Protein AF-A0A382STZ1-F1 (afdb_monomer)

Nearest PDB structures (foldseek):
  6que-assembly1_B  TM=2.831E-01  e=5.863E+00  Ovis aries
  6que-assembly1_A  TM=2.817E-01  e=6.156E+00  Ovis aries

Secondary structure (DSSP, 8-state):
-HHHHHHSHHHHHHHHHHHHHHHH--S---HHHHHHHHHHHHHHHHHTTT-THHHHHTHHHHHHHHHHS---HHHHHHHHHHHHHHHHHHIIIIIIHHHHHHHT-THHHHHHHHHHTT---SSTT-HHHHHHHHHHHHHHHHHHHHHHHS-HHHHHHHHHHHHHHHHHHHHHSPP-PPP-S--PPPSS---S-------TT--HHHHHHS--HHHHHHHHHS---TT--PPPSS--HHHHHHHHHHSS-HHHH---SS-SS----S--HHHHS---EEE-HHHHHHS-TTS-EEE--GGGG-TT---

InterPro domains:
  IPR002591 Type I phosphodiesterase/nucleotide pyrophosphatase/phosphate transferase [PF01663] (194-260)
  IPR017850 Alkaline-phosphatase-like, core domain superfamily [G3DSA:3.40.720.10] (182-301)
  IPR017850 Alkaline-phosphatase-like, core domain superfamily [SSF53649] (184-260)

Sequence (307 aa):
RLLYFFNTIDSFFIFAGVTATAICVPGEVSLPWLLLFGVIAISSILLSDFHPLFILLSIPHLLLVFFLLSFPSALAFKSLLVCFGIVIAIQFIFMGLPDSIVGRDIKIAFIKILNSLPTIAPTTCSVSISVFFSWVLCLNLLASQNAAMASNSASFFILLSLIMAAGITRYLSPRTMISKFGKFPPQKKYFQKVVLLNIDGCRFDHFTNLDMPTARRLEKEGTSVKDGATTVYRALTNPAFASILTATPPTVHGVKNNNFGQFIRTQGIPDIVQTQLYGSMHVKHFSKEEWNTRIISLPTTSIYGCD

Foldseek 3Di:
DVLVCLWFLLNLLLVLLVVLLVVLAPDDFDPVLLCVLLVLLSVLCVLLLLAPLLLVLCPVLVVLLCPQLVDDPVSLVSSLVSSLVSLLVSCLPSPQVVVCVLVVHSVSSVVQQVVQDPDDASTSSHSVSSSSSSSSSNSSSNSSRSVVVGDPVSVVVSSVSSNVSSVVSNVPDDDDDQDPDDDDDPPDDPDPDDDDDDDPPPDPVVVVVDPDVVVVVCVVVHPDDPVHDDAAPNSADLQRVLCVFQVDGCVQQVRDHQDAPAAGPHDGPVVPDPDAAEEAPSVVRHYDPPGNYDYDDVSCVPPPDDD

Structure (mmCIF, N/CA/C/O backbone):
data_AF-A0A382STZ1-F1
#
_entry.id   AF-A0A382STZ1-F1
#
loop_
_atom_site.group_PDB
_atom_site.id
_atom_site.type_symbol
_atom_site.label_atom_id
_atom_site.label_alt_id
_atom_site.label_comp_id
_atom_site.label_asym_id
_atom_site.label_entity_id
_atom_site.label_seq_id
_atom_site.pdbx_PDB_ins_code
_atom_site.Cartn_x
_atom_site.Cartn_y
_atom_site.Cartn_z
_atom_site.occupancy
_atom_site.B_iso_or_equiv
_atom_site.auth_seq_id
_atom_site.auth_comp_id
_atom_site.auth_asym_id
_atom_site.auth_atom_id
_atom_site.pdbx_PDB_model_num
ATOM 1 N N . ARG A 1 1 ? -5.183 -18.475 0.544 1.00 59.38 1 ARG A N 1
ATOM 2 C CA . ARG A 1 1 ? -3.752 -18.069 0.472 1.00 59.38 1 ARG A CA 1
ATOM 3 C C . ARG A 1 1 ? -3.456 -17.261 -0.790 1.00 59.38 1 ARG A C 1
ATOM 5 O O . ARG A 1 1 ? -2.971 -16.153 -0.646 1.00 59.38 1 ARG A O 1
ATOM 12 N N . LEU A 1 2 ? -3.825 -17.742 -1.983 1.00 66.62 2 LEU A N 1
ATOM 13 C CA . LEU A 1 2 ? -3.617 -17.016 -3.248 1.00 66.62 2 LEU A CA 1
ATOM 14 C C . LEU A 1 2 ? -4.292 -15.628 -3.279 1.00 66.62 2 LEU A C 1
ATOM 16 O O . LEU A 1 2 ? -3.660 -14.643 -3.629 1.00 66.62 2 LEU A O 1
ATOM 20 N N . LEU A 1 3 ? -5.520 -15.521 -2.764 1.00 70.25 3 LEU A N 1
ATOM 21 C CA . LEU A 1 3 ? -6.217 -14.237 -2.602 1.00 70.25 3 LEU A CA 1
ATOM 22 C C . LEU A 1 3 ? -5.467 -13.247 -1.683 1.00 70.25 3 LEU A C 1
ATOM 24 O O . LEU A 1 3 ? -5.445 -12.056 -1.948 1.00 70.25 3 LEU A O 1
ATOM 28 N N . TYR A 1 4 ? -4.770 -13.728 -0.647 1.00 69.88 4 TYR A N 1
ATOM 29 C CA . TYR A 1 4 ? -3.985 -12.866 0.252 1.00 69.88 4 TYR A CA 1
ATOM 30 C C . TYR A 1 4 ? -2.702 -12.351 -0.402 1.00 69.88 4 TYR A C 1
ATOM 32 O O . TYR A 1 4 ? -2.302 -11.220 -0.147 1.00 69.88 4 TYR A O 1
ATOM 40 N N . PHE A 1 5 ? -2.093 -13.151 -1.282 1.00 76.75 5 PHE A N 1
ATOM 41 C CA . PHE A 1 5 ? -0.938 -12.726 -2.072 1.00 76.75 5 PHE A CA 1
ATOM 42 C C . PHE A 1 5 ? -1.280 -11.528 -2.973 1.00 76.75 5 PHE A C 1
ATOM 44 O O . PHE A 1 5 ? -0.478 -10.607 -3.105 1.00 76.75 5 PHE A O 1
ATOM 51 N N . PHE A 1 6 ? -2.489 -11.502 -3.537 1.00 81.31 6 PHE A N 1
ATOM 52 C CA . PHE A 1 6 ? -2.957 -10.405 -4.390 1.00 81.31 6 PHE A CA 1
ATOM 53 C C . PHE A 1 6 ? -3.654 -9.262 -3.635 1.00 81.31 6 PHE A C 1
ATOM 55 O O . PHE A 1 6 ? -3.889 -8.208 -4.219 1.00 81.31 6 PHE A O 1
ATOM 62 N N . ASN A 1 7 ? -3.921 -9.427 -2.335 1.00 77.81 7 ASN A N 1
ATOM 63 C CA . ASN A 1 7 ? -4.541 -8.401 -1.486 1.00 77.81 7 ASN A CA 1
ATOM 64 C C . ASN A 1 7 ? -3.539 -7.580 -0.666 1.00 77.81 7 ASN A C 1
ATOM 66 O O . ASN A 1 7 ? -3.931 -6.652 0.044 1.00 77.81 7 ASN A O 1
ATOM 70 N N . THR A 1 8 ? -2.251 -7.910 -0.750 1.00 83.75 8 THR A N 1
ATOM 71 C CA . THR A 1 8 ? -1.184 -7.174 -0.075 1.00 83.75 8 THR A CA 1
ATOM 72 C C . THR A 1 8 ? -0.292 -6.529 -1.120 1.00 83.75 8 THR A C 1
ATOM 74 O O . THR A 1 8 ? 0.261 -7.210 -1.985 1.00 83.75 8 THR A O 1
ATOM 77 N N . ILE A 1 9 ? -0.136 -5.204 -1.033 1.00 88.94 9 ILE A N 1
ATOM 78 C CA . ILE A 1 9 ? 0.615 -4.448 -2.041 1.00 88.94 9 ILE A CA 1
ATOM 79 C C . ILE A 1 9 ? 2.068 -4.919 -2.116 1.00 88.94 9 ILE A C 1
ATOM 81 O O . ILE A 1 9 ? 2.592 -5.002 -3.215 1.00 88.94 9 ILE A O 1
ATOM 85 N N . ASP A 1 10 ? 2.652 -5.334 -0.986 1.00 88.75 10 ASP A N 1
ATOM 86 C CA . ASP A 1 10 ? 4.026 -5.823 -0.824 1.00 88.75 10 ASP A CA 1
ATOM 87 C C . ASP A 1 10 ? 4.394 -6.978 -1.770 1.00 88.75 10 ASP A C 1
ATOM 89 O O . ASP A 1 10 ? 5.502 -7.014 -2.293 1.00 88.75 10 ASP A O 1
ATOM 93 N N . SER A 1 11 ? 3.479 -7.917 -2.007 1.00 89.31 11 SER A N 1
ATOM 94 C CA . SER A 1 11 ? 3.668 -9.013 -2.969 1.00 89.31 11 SER A CA 1
ATOM 95 C C . SER A 1 11 ? 3.156 -8.647 -4.357 1.00 89.31 11 SER A C 1
ATOM 97 O O . SER A 1 11 ? 3.753 -9.013 -5.371 1.00 89.31 11 SER A O 1
ATOM 99 N N . PHE A 1 12 ? 2.056 -7.899 -4.400 1.00 90.94 12 PHE A N 1
ATOM 100 C CA . PHE A 1 12 ? 1.379 -7.528 -5.629 1.00 90.94 12 PHE A CA 1
ATOM 101 C C . PHE A 1 12 ? 2.265 -6.694 -6.567 1.00 90.94 12 PHE A C 1
ATOM 103 O O . PHE A 1 12 ? 2.353 -7.016 -7.751 1.00 90.94 12 PHE A O 1
ATOM 110 N N . PHE A 1 13 ? 2.941 -5.653 -6.062 1.00 95.06 13 PHE A N 1
ATOM 111 C CA . PHE A 1 13 ? 3.714 -4.742 -6.920 1.00 95.06 13 PHE A CA 1
ATOM 112 C C . PHE A 1 13 ? 4.893 -5.452 -7.595 1.00 95.06 13 PHE A C 1
ATOM 114 O O . PHE A 1 13 ? 5.223 -5.153 -8.742 1.00 95.06 13 PHE A O 1
ATOM 121 N N . ILE A 1 14 ? 5.491 -6.427 -6.898 1.00 95.94 14 ILE A N 1
ATOM 122 C CA . ILE A 1 14 ? 6.562 -7.273 -7.430 1.00 95.94 14 ILE A CA 1
ATOM 123 C C . ILE A 1 14 ? 6.006 -8.129 -8.561 1.00 95.94 14 ILE A C 1
ATOM 125 O O . ILE A 1 14 ? 6.549 -8.113 -9.662 1.00 95.94 14 ILE A O 1
ATOM 129 N N . PHE A 1 15 ? 4.899 -8.835 -8.312 1.00 95.31 15 PHE A N 1
ATOM 130 C CA . PHE A 1 15 ? 4.269 -9.679 -9.323 1.00 95.31 15 PHE A CA 1
ATOM 131 C C . PHE A 1 15 ? 3.897 -8.877 -10.573 1.00 95.31 15 PHE A C 1
ATOM 133 O O . PHE A 1 15 ? 4.285 -9.249 -11.680 1.00 95.31 15 PHE A O 1
ATOM 140 N N . ALA A 1 16 ? 3.182 -7.763 -10.407 1.00 96.25 16 ALA A N 1
ATOM 141 C CA . ALA A 1 16 ? 2.726 -6.945 -11.522 1.00 96.25 16 ALA A CA 1
ATOM 142 C C . ALA A 1 16 ? 3.892 -6.269 -12.260 1.00 96.25 16 ALA A C 1
ATOM 144 O O . ALA A 1 16 ? 3.906 -6.268 -13.489 1.00 96.25 16 ALA A O 1
ATOM 145 N N . GLY A 1 17 ? 4.891 -5.746 -11.540 1.00 97.38 17 GLY A N 1
ATOM 146 C CA . GLY A 1 17 ? 6.062 -5.105 -12.140 1.00 97.38 17 GLY A CA 1
ATOM 147 C C . GLY A 1 17 ? 6.951 -6.077 -12.918 1.00 97.38 17 GLY A C 1
ATOM 148 O O . GLY A 1 17 ? 7.321 -5.796 -14.058 1.00 97.38 17 GLY A O 1
ATOM 149 N N . VAL A 1 18 ? 7.243 -7.254 -12.354 1.00 97.00 18 VAL A N 1
ATOM 150 C CA . VAL A 1 18 ? 8.046 -8.293 -13.026 1.00 97.00 18 VAL A CA 1
ATOM 151 C C . VAL A 1 18 ? 7.294 -8.884 -14.219 1.00 97.00 18 VAL A C 1
ATOM 153 O O . VAL A 1 18 ? 7.871 -9.019 -15.295 1.00 97.00 18 VAL A O 1
ATOM 156 N N . THR A 1 19 ? 5.998 -9.174 -14.072 1.00 97.00 19 THR A N 1
ATOM 157 C CA . THR A 1 19 ? 5.176 -9.700 -15.176 1.00 97.00 19 THR A CA 1
ATOM 158 C C . THR A 1 19 ? 5.077 -8.688 -16.317 1.00 97.00 19 THR A C 1
ATOM 160 O O . THR A 1 19 ? 5.267 -9.050 -17.476 1.00 97.00 19 THR A O 1
ATOM 163 N N . ALA A 1 20 ? 4.852 -7.407 -16.008 1.00 97.69 20 ALA A N 1
ATOM 164 C CA . ALA A 1 20 ? 4.846 -6.353 -17.017 1.00 97.69 20 ALA A CA 1
ATOM 165 C C . ALA A 1 20 ? 6.205 -6.220 -17.716 1.00 97.69 20 ALA A C 1
ATOM 167 O O . ALA A 1 20 ? 6.245 -6.057 -18.933 1.00 97.69 20 ALA A O 1
ATOM 168 N N . THR A 1 21 ? 7.310 -6.361 -16.976 1.00 96.94 21 THR A N 1
ATOM 169 C CA . THR A 1 21 ? 8.661 -6.373 -17.558 1.00 96.94 21 THR A CA 1
ATOM 170 C C . THR A 1 21 ? 8.799 -7.520 -18.550 1.00 96.94 21 THR A C 1
ATOM 172 O O . THR A 1 21 ? 9.178 -7.279 -19.687 1.00 96.94 21 THR A O 1
ATOM 175 N N . ALA A 1 22 ? 8.428 -8.745 -18.167 1.00 95.62 22 ALA A N 1
ATOM 176 C CA . ALA A 1 22 ? 8.521 -9.920 -19.036 1.00 95.62 22 ALA A CA 1
ATOM 177 C C . ALA A 1 22 ? 7.687 -9.786 -20.325 1.00 95.62 22 ALA A C 1
ATOM 179 O O . ALA A 1 22 ? 8.103 -10.256 -21.377 1.00 95.62 22 ALA A O 1
ATOM 180 N N . ILE A 1 23 ? 6.534 -9.112 -20.262 1.00 96.62 23 ILE A N 1
ATOM 181 C CA . ILE A 1 23 ? 5.682 -8.836 -21.433 1.00 96.62 23 ILE A CA 1
ATOM 182 C C . ILE A 1 23 ? 6.280 -7.735 -22.326 1.00 96.62 23 ILE A C 1
ATOM 184 O O . ILE A 1 23 ? 6.102 -7.741 -23.547 1.00 96.62 23 ILE A O 1
ATOM 188 N N . CYS A 1 24 ? 6.938 -6.745 -21.726 1.00 95.88 24 CYS A N 1
ATOM 189 C CA . CYS A 1 24 ? 7.423 -5.558 -22.424 1.00 95.88 24 CYS A CA 1
ATOM 190 C C . CYS A 1 24 ? 8.880 -5.647 -22.875 1.00 95.88 24 CYS A C 1
ATOM 192 O O . CYS A 1 24 ? 9.276 -4.816 -23.692 1.00 95.88 24 CYS A O 1
ATOM 194 N N . VAL A 1 25 ? 9.658 -6.597 -22.351 1.00 91.44 25 VAL A N 1
ATOM 195 C CA . VAL A 1 25 ? 11.101 -6.673 -22.573 1.00 91.44 25 VAL A CA 1
ATOM 196 C C . VAL A 1 25 ? 11.405 -6.801 -24.076 1.00 91.44 25 VAL A C 1
ATOM 198 O O . VAL A 1 25 ? 10.914 -7.721 -24.729 1.00 91.44 25 VAL A O 1
ATOM 201 N N . PRO A 1 26 ? 12.173 -5.869 -24.665 1.00 80.50 26 PRO A N 1
ATOM 202 C CA . PRO A 1 26 ? 12.418 -5.852 -26.107 1.00 80.50 26 PRO A CA 1
ATOM 203 C C . PRO A 1 26 ? 13.531 -6.812 -26.559 1.00 80.50 26 PRO A C 1
ATOM 205 O O . PRO A 1 26 ? 13.732 -6.972 -27.758 1.00 80.50 26 PRO A O 1
ATOM 208 N N . GLY A 1 27 ? 14.269 -7.433 -25.634 1.00 83.81 27 GLY A N 1
ATOM 209 C CA . GLY A 1 27 ? 15.443 -8.250 -25.952 1.00 83.81 27 GLY A CA 1
ATOM 210 C C . GLY A 1 27 ? 16.105 -8.854 -24.716 1.00 83.81 27 GLY A C 1
ATOM 211 O O . GLY A 1 27 ? 15.512 -8.891 -23.640 1.00 83.81 27 GLY A O 1
ATOM 212 N N . GLU A 1 28 ? 17.345 -9.318 -24.855 1.00 86.31 28 GLU A N 1
ATOM 213 C CA . GLU A 1 28 ? 18.098 -9.882 -23.732 1.00 86.31 28 GLU A CA 1
ATOM 214 C C . GLU A 1 28 ? 18.402 -8.823 -22.665 1.00 86.31 28 GLU A C 1
ATOM 216 O O . GLU A 1 28 ? 18.604 -7.643 -22.959 1.00 86.31 28 GLU A O 1
ATOM 221 N N . VAL A 1 29 ? 18.416 -9.237 -21.397 1.00 87.50 29 VAL A N 1
ATOM 222 C CA . VAL A 1 29 ? 18.779 -8.364 -20.276 1.00 87.50 29 VAL A CA 1
ATOM 223 C C . VAL A 1 29 ? 20.011 -8.926 -19.592 1.00 87.50 29 VAL A C 1
ATOM 225 O O . VAL A 1 29 ? 20.044 -10.094 -19.208 1.00 87.50 29 VAL A O 1
ATOM 228 N N . SER A 1 30 ? 21.011 -8.073 -19.382 1.00 92.69 30 SER A N 1
ATOM 229 C CA . SER A 1 30 ? 22.168 -8.422 -18.566 1.00 92.69 30 SER A CA 1
ATOM 230 C C . SER A 1 30 ? 21.729 -8.723 -17.129 1.00 92.69 30 SER A C 1
ATOM 232 O O . SER A 1 30 ? 21.218 -7.845 -16.429 1.00 92.69 30 SER A O 1
ATOM 234 N N . LEU A 1 31 ? 21.941 -9.965 -16.684 1.00 93.75 31 LEU A N 1
ATOM 235 C CA . LEU A 1 31 ? 21.511 -10.429 -15.364 1.00 93.75 31 LEU A CA 1
ATOM 236 C C . LEU A 1 31 ? 22.069 -9.571 -14.207 1.00 93.75 31 LEU A C 1
ATOM 238 O O . LEU A 1 31 ? 21.279 -9.202 -13.338 1.00 93.75 31 LEU A O 1
ATOM 242 N N . PRO A 1 32 ? 23.362 -9.177 -14.177 1.00 95.88 32 PRO A N 1
ATOM 243 C CA . PRO A 1 32 ? 23.878 -8.294 -13.128 1.00 95.88 32 PRO A CA 1
ATOM 244 C C . PRO A 1 32 ? 23.142 -6.951 -13.036 1.00 95.88 32 PRO A C 1
ATOM 246 O O . PRO A 1 32 ? 22.805 -6.505 -11.940 1.00 95.88 32 PRO A O 1
ATOM 249 N N . TRP A 1 33 ? 22.846 -6.324 -14.178 1.00 95.44 33 TRP A N 1
ATOM 250 C CA . TRP A 1 33 ? 22.140 -5.041 -14.222 1.00 95.44 33 TRP A CA 1
ATOM 251 C C . TRP A 1 33 ? 20.672 -5.177 -13.827 1.00 95.44 33 TRP A C 1
ATOM 253 O O . TRP A 1 33 ? 20.173 -4.350 -13.063 1.00 95.44 33 TRP A O 1
ATOM 263 N N . LEU A 1 34 ? 20.007 -6.243 -14.286 1.00 95.94 34 LEU A N 1
ATOM 264 C CA . LEU A 1 34 ? 18.635 -6.567 -13.897 1.00 95.94 34 LEU A CA 1
ATOM 265 C C . LEU A 1 34 ? 18.522 -6.739 -12.377 1.00 95.94 34 LEU A C 1
ATOM 267 O O . LEU A 1 34 ? 17.624 -6.174 -11.754 1.00 95.94 34 LEU A O 1
ATOM 271 N N . LEU A 1 35 ? 19.454 -7.483 -11.771 1.00 97.00 35 LEU A N 1
ATOM 272 C CA . LEU A 1 35 ? 19.492 -7.690 -10.324 1.00 97.00 35 LEU A CA 1
ATOM 273 C C . LEU A 1 35 ? 19.773 -6.387 -9.573 1.00 97.00 35 LEU A C 1
ATOM 275 O O . LEU A 1 35 ? 19.080 -6.097 -8.602 1.00 97.00 35 LEU A O 1
ATOM 279 N N . LEU A 1 36 ? 20.738 -5.580 -10.022 1.00 97.56 36 LEU A N 1
ATOM 280 C CA . LEU A 1 36 ? 21.077 -4.313 -9.371 1.00 97.56 36 LEU A CA 1
ATOM 281 C C . LEU A 1 36 ? 19.890 -3.338 -9.364 1.00 97.56 36 LEU A C 1
ATOM 283 O O . LEU A 1 36 ? 19.493 -2.853 -8.303 1.00 97.56 36 LEU A O 1
ATOM 287 N N . PHE A 1 37 ? 19.301 -3.079 -10.535 1.00 97.75 37 PHE A N 1
ATOM 288 C CA . PHE A 1 37 ? 18.149 -2.183 -10.664 1.00 97.75 37 PHE A CA 1
ATOM 289 C C . PHE A 1 37 ? 16.925 -2.743 -9.940 1.00 97.75 37 PHE A C 1
ATOM 291 O O . PHE A 1 37 ? 16.239 -2.002 -9.238 1.00 97.75 37 PHE A O 1
ATOM 298 N N . GLY A 1 38 ? 16.679 -4.051 -10.046 1.00 97.81 38 GLY A N 1
ATOM 299 C CA . GLY A 1 38 ? 15.574 -4.716 -9.365 1.00 97.81 38 GLY A CA 1
ATOM 300 C C . GLY A 1 38 ? 15.677 -4.628 -7.844 1.00 97.81 38 GLY A C 1
ATOM 301 O O . GLY A 1 38 ? 14.726 -4.202 -7.191 1.00 97.81 38 GLY A O 1
ATOM 302 N N . VAL A 1 39 ? 16.833 -4.967 -7.267 1.00 98.19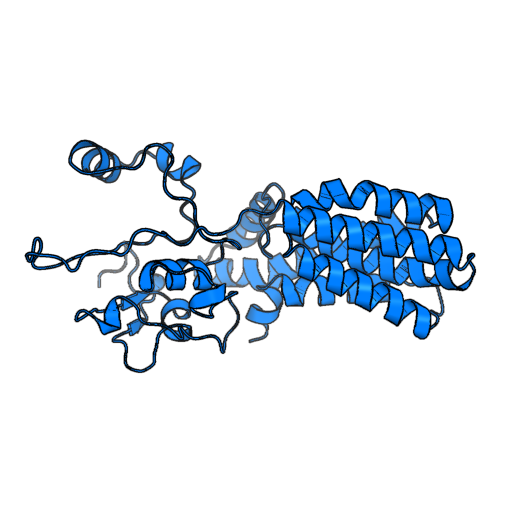 39 VAL A N 1
ATOM 303 C CA . VAL A 1 39 ? 17.054 -4.919 -5.813 1.00 98.19 39 VAL A CA 1
ATOM 304 C C . VAL A 1 39 ? 16.928 -3.493 -5.291 1.00 98.19 39 VAL A C 1
ATOM 306 O O . VAL A 1 39 ? 16.262 -3.285 -4.275 1.00 98.19 39 VAL A O 1
ATOM 309 N N . ILE A 1 40 ? 17.511 -2.504 -5.974 1.00 98.38 40 ILE A N 1
ATOM 310 C CA . ILE A 1 40 ? 17.423 -1.102 -5.546 1.00 98.38 40 ILE A CA 1
ATOM 311 C C . ILE A 1 40 ? 15.992 -0.581 -5.675 1.00 98.38 40 ILE A C 1
ATOM 313 O O . ILE A 1 40 ? 15.503 0.051 -4.741 1.00 98.38 40 ILE A O 1
ATOM 317 N N . ALA A 1 41 ? 15.286 -0.880 -6.768 1.00 98.31 41 ALA A N 1
ATOM 318 C CA . ALA A 1 41 ? 13.898 -0.463 -6.938 1.00 98.31 41 ALA A CA 1
ATOM 319 C C . ALA A 1 41 ? 12.983 -1.079 -5.872 1.00 98.31 41 ALA A C 1
ATOM 321 O O . ALA A 1 41 ? 12.250 -0.352 -5.202 1.00 98.31 41 ALA A O 1
ATOM 322 N N . ILE A 1 42 ? 13.075 -2.394 -5.650 1.00 98.44 42 ILE A N 1
ATOM 323 C CA . ILE A 1 42 ? 12.304 -3.091 -4.612 1.00 98.44 42 ILE A CA 1
ATOM 324 C C . ILE A 1 42 ? 12.631 -2.513 -3.232 1.00 98.44 42 ILE A C 1
ATOM 326 O O . ILE A 1 42 ? 11.719 -2.170 -2.484 1.00 98.44 42 ILE A O 1
ATOM 330 N N . SER A 1 43 ? 13.913 -2.348 -2.902 1.00 98.06 43 SER A N 1
ATOM 331 C CA . SER A 1 43 ? 14.338 -1.842 -1.591 1.00 98.06 43 SER A CA 1
ATOM 332 C C . SER A 1 43 ? 13.875 -0.407 -1.351 1.00 98.06 43 SER A C 1
ATOM 334 O O . SER A 1 43 ? 13.385 -0.104 -0.268 1.00 98.06 43 SER A O 1
ATOM 336 N N . SER A 1 44 ? 13.968 0.464 -2.357 1.00 98.38 44 SER A N 1
ATOM 337 C CA . SER A 1 44 ? 13.503 1.853 -2.285 1.00 98.38 44 SER A CA 1
ATOM 338 C C . SER A 1 44 ? 11.987 1.941 -2.112 1.00 98.38 44 SER A C 1
ATOM 340 O O . SER A 1 44 ? 11.504 2.688 -1.259 1.00 98.38 44 SER A O 1
ATOM 342 N N . ILE A 1 45 ? 11.225 1.130 -2.851 1.00 97.69 45 ILE A N 1
ATOM 343 C CA . ILE A 1 45 ? 9.766 1.056 -2.708 1.00 97.69 45 ILE A CA 1
ATOM 344 C C . ILE A 1 45 ? 9.389 0.572 -1.301 1.00 97.69 45 ILE A C 1
ATOM 346 O O . ILE A 1 45 ? 8.587 1.222 -0.627 1.00 97.69 45 ILE A O 1
ATOM 350 N N . LEU A 1 46 ? 10.009 -0.507 -0.815 1.00 95.38 46 LEU A N 1
ATOM 351 C CA . LEU A 1 46 ? 9.754 -1.038 0.527 1.00 95.38 46 LEU A CA 1
ATOM 352 C C . LEU A 1 46 ? 10.181 -0.062 1.634 1.00 95.38 46 LEU A C 1
ATOM 354 O O . LEU A 1 46 ? 9.469 0.087 2.625 1.00 95.38 46 LEU A O 1
ATOM 358 N N . LEU A 1 47 ? 11.300 0.649 1.462 1.00 95.44 47 LEU A N 1
ATOM 359 C CA . LEU A 1 47 ? 11.761 1.683 2.394 1.00 95.44 47 LEU A CA 1
ATOM 360 C C . LEU A 1 47 ? 10.777 2.857 2.472 1.00 95.44 47 LEU A C 1
ATOM 362 O O . LEU A 1 47 ? 10.547 3.396 3.557 1.00 95.44 47 LEU A O 1
ATOM 366 N N . SER A 1 48 ? 10.176 3.228 1.340 1.00 95.19 48 SER A N 1
ATOM 367 C CA . SER A 1 48 ? 9.129 4.252 1.275 1.00 95.19 48 SER A CA 1
ATOM 368 C C . SER A 1 48 ? 7.791 3.801 1.881 1.00 95.19 48 SER A C 1
ATOM 370 O O . SER A 1 48 ? 6.899 4.629 2.049 1.00 95.19 48 SER A O 1
ATOM 372 N N . ASP A 1 49 ? 7.644 2.507 2.202 1.00 92.62 49 ASP A N 1
ATOM 373 C CA . ASP A 1 49 ? 6.427 1.870 2.734 1.00 92.62 49 ASP A CA 1
ATOM 374 C C . ASP A 1 49 ? 5.168 2.254 1.934 1.00 92.62 49 ASP A C 1
ATOM 376 O O . ASP A 1 49 ? 4.102 2.522 2.490 1.00 92.62 49 ASP A O 1
ATOM 380 N N . PHE A 1 50 ? 5.318 2.325 0.605 1.00 94.75 50 PHE A N 1
ATOM 381 C CA . PHE A 1 50 ? 4.275 2.684 -0.364 1.00 94.75 50 PHE A CA 1
ATOM 382 C C . PHE A 1 50 ? 3.635 4.066 -0.146 1.00 94.75 50 PHE A C 1
ATOM 384 O O . PHE A 1 50 ? 2.501 4.307 -0.565 1.00 94.75 50 PHE A O 1
ATOM 391 N N . HIS A 1 51 ? 4.335 4.984 0.525 1.00 94.69 51 HIS A N 1
ATOM 392 C CA . HIS A 1 51 ? 3.780 6.285 0.878 1.00 94.69 51 HIS A CA 1
ATOM 393 C C . HIS A 1 51 ? 3.576 7.170 -0.369 1.00 94.69 51 HIS A C 1
ATOM 395 O O . HIS A 1 51 ? 4.505 7.307 -1.168 1.00 94.69 51 HIS A O 1
ATOM 401 N N . PRO A 1 52 ? 2.416 7.844 -0.534 1.00 94.56 52 PRO A N 1
ATOM 402 C CA . PRO A 1 52 ? 2.114 8.642 -1.731 1.00 94.56 52 PRO A CA 1
ATOM 403 C C . PRO A 1 52 ? 3.137 9.739 -2.054 1.00 94.56 52 PRO A C 1
ATOM 405 O O . PRO A 1 52 ? 3.348 10.069 -3.216 1.00 94.56 52 PRO A O 1
ATOM 408 N N . LEU A 1 53 ? 3.820 10.275 -1.037 1.00 95.31 53 LEU A N 1
ATOM 409 C CA . LEU A 1 53 ? 4.897 11.258 -1.218 1.00 95.31 53 LEU A CA 1
ATOM 410 C C . LEU A 1 53 ? 6.036 10.745 -2.122 1.00 95.31 53 LEU A C 1
ATOM 412 O O . LEU A 1 53 ? 6.654 11.541 -2.829 1.00 95.31 53 LEU A O 1
ATOM 416 N N . PHE A 1 54 ? 6.276 9.430 -2.150 1.00 97.44 54 PHE A N 1
ATOM 417 C CA . PHE A 1 54 ? 7.279 8.820 -3.022 1.00 97.44 54 PHE A CA 1
ATOM 418 C C . PHE A 1 54 ? 7.003 9.094 -4.502 1.00 97.44 54 PHE A C 1
ATOM 420 O O . PHE A 1 54 ? 7.948 9.257 -5.266 1.00 97.44 54 PHE A O 1
ATOM 427 N N . ILE A 1 55 ? 5.732 9.228 -4.903 1.00 96.38 55 ILE A N 1
ATOM 428 C CA . ILE A 1 55 ? 5.352 9.555 -6.285 1.00 96.38 55 ILE A CA 1
ATOM 429 C C . ILE A 1 55 ? 6.021 10.859 -6.711 1.00 96.38 55 ILE A C 1
ATOM 431 O O . ILE A 1 55 ? 6.756 10.886 -7.694 1.00 96.38 55 ILE A O 1
ATOM 435 N N . LEU A 1 56 ? 5.831 11.919 -5.923 1.00 96.38 56 LEU A N 1
ATOM 436 C CA . LEU A 1 56 ? 6.386 13.240 -6.212 1.00 96.38 56 LEU A CA 1
ATOM 437 C C . LEU A 1 56 ? 7.915 13.238 -6.121 1.00 96.38 56 LEU A C 1
ATOM 439 O O . LEU A 1 56 ? 8.593 13.766 -6.999 1.00 96.38 56 LEU A O 1
ATOM 443 N N . LEU A 1 57 ? 8.465 12.599 -5.087 1.00 97.81 57 LEU A N 1
ATOM 444 C CA . LEU A 1 57 ? 9.911 12.560 -4.864 1.00 97.81 57 LEU A CA 1
ATOM 445 C C . LEU A 1 57 ? 10.660 11.686 -5.877 1.00 97.81 57 LEU A C 1
ATOM 447 O O . LEU A 1 57 ? 11.864 11.858 -6.044 1.00 97.81 57 LEU A O 1
ATOM 451 N N . SER A 1 58 ? 9.971 10.782 -6.574 1.00 97.56 58 SER A N 1
ATOM 452 C CA . SER A 1 58 ? 10.550 9.948 -7.632 1.00 97.56 58 SER A CA 1
ATOM 453 C C . SER A 1 58 ? 10.600 10.625 -9.008 1.00 97.56 58 SER A C 1
ATOM 455 O O . SER A 1 58 ? 11.255 10.105 -9.907 1.00 97.56 58 SER A O 1
ATOM 457 N N . ILE A 1 59 ? 9.958 11.786 -9.198 1.00 97.62 59 ILE A N 1
ATOM 458 C CA . ILE A 1 59 ? 9.955 12.494 -10.491 1.00 97.62 59 ILE A CA 1
ATOM 459 C C . ILE A 1 59 ? 11.383 12.753 -11.009 1.00 97.62 59 ILE A C 1
ATOM 461 O O . ILE A 1 59 ? 11.640 12.425 -12.168 1.00 97.62 59 ILE A O 1
ATOM 465 N N . PRO A 1 60 ? 12.344 13.250 -10.198 1.00 97.81 60 PRO A N 1
ATOM 466 C CA . PRO A 1 60 ? 13.727 13.406 -10.645 1.00 97.81 60 PRO A CA 1
ATOM 467 C C . PRO A 1 60 ? 14.348 12.095 -11.138 1.00 97.81 60 PRO A C 1
ATOM 469 O O . PRO A 1 60 ? 15.012 12.088 -12.168 1.00 97.81 60 PRO A O 1
ATOM 472 N N . HIS A 1 61 ? 14.087 10.978 -10.451 1.00 97.94 61 HIS A N 1
ATOM 473 C CA . HIS A 1 61 ? 14.553 9.660 -10.882 1.00 97.94 61 HIS A CA 1
ATOM 474 C C . HIS A 1 61 ? 13.986 9.281 -12.256 1.00 97.94 61 HIS A C 1
ATOM 476 O O . HIS A 1 61 ? 14.744 8.883 -13.139 1.00 97.94 61 HIS A O 1
ATOM 482 N N . LEU A 1 62 ? 12.676 9.459 -12.468 1.00 97.12 62 LEU A N 1
ATOM 483 C CA . LEU A 1 62 ? 12.040 9.171 -13.757 1.00 97.12 62 LEU A CA 1
ATOM 484 C C . LEU A 1 62 ? 12.652 10.012 -14.884 1.00 97.12 62 LEU A C 1
ATOM 486 O O . LEU A 1 62 ? 12.974 9.472 -15.939 1.00 97.12 62 LEU A O 1
ATOM 490 N N . LEU A 1 63 ? 12.881 11.309 -14.652 1.00 97.25 63 LEU A N 1
ATOM 491 C CA . LEU A 1 63 ? 13.538 12.183 -15.627 1.00 97.25 63 LEU A CA 1
ATOM 492 C C . LEU A 1 63 ? 14.953 11.693 -15.961 1.00 97.25 63 LEU A C 1
ATOM 494 O O . LEU A 1 63 ? 15.307 11.618 -17.135 1.00 97.25 63 LEU A O 1
ATOM 498 N N . LEU A 1 64 ? 15.746 11.304 -14.958 1.00 97.06 64 LEU A N 1
ATOM 499 C CA . LEU A 1 64 ? 17.091 10.770 -15.189 1.00 97.06 64 LEU A CA 1
ATOM 500 C C . LEU A 1 64 ? 17.068 9.475 -16.008 1.00 97.06 64 LEU A C 1
ATOM 502 O O . LEU A 1 64 ? 17.930 9.309 -16.867 1.00 97.06 64 LEU A O 1
ATOM 506 N N . VAL A 1 65 ? 16.082 8.594 -15.808 1.00 97.00 65 VAL A N 1
ATOM 507 C CA . VAL A 1 65 ? 15.915 7.401 -16.656 1.00 97.00 65 VAL A CA 1
ATOM 508 C C . VAL A 1 65 ? 15.674 7.799 -18.115 1.00 97.00 65 VAL A C 1
ATOM 510 O O . VAL A 1 65 ? 16.346 7.281 -19.005 1.00 97.00 65 VAL A O 1
ATOM 513 N N . PHE A 1 66 ? 14.773 8.747 -18.383 1.00 96.62 66 PHE A N 1
ATOM 514 C CA . PHE A 1 66 ? 14.503 9.186 -19.756 1.00 96.62 66 PHE A CA 1
ATOM 515 C C . PHE A 1 66 ? 15.706 9.875 -20.406 1.00 96.62 66 PHE A C 1
ATOM 517 O O . PHE A 1 66 ? 16.027 9.572 -21.552 1.00 96.62 66 PHE A O 1
ATOM 524 N N . PHE A 1 67 ? 16.396 10.763 -19.688 1.00 95.25 67 PHE A N 1
ATOM 525 C CA . PHE A 1 67 ? 17.482 11.556 -20.264 1.00 95.25 67 PHE A CA 1
ATOM 526 C C . PHE A 1 67 ? 18.814 10.809 -20.323 1.00 95.25 67 PHE A C 1
ATOM 528 O O . PHE A 1 67 ? 19.436 10.759 -21.380 1.00 95.25 67 PHE A O 1
ATOM 535 N N . LEU A 1 68 ? 19.259 10.212 -19.215 1.00 95.50 68 LEU A N 1
ATOM 536 C CA . LEU A 1 68 ? 20.596 9.618 -19.140 1.00 95.50 68 LEU A CA 1
ATOM 537 C C . LEU A 1 68 ? 20.677 8.232 -19.785 1.00 95.50 68 LEU A C 1
ATOM 539 O O . LEU A 1 68 ? 21.755 7.843 -20.225 1.00 95.50 68 LEU A O 1
ATOM 543 N N . LEU A 1 69 ? 19.563 7.495 -19.860 1.00 94.12 69 LEU A N 1
ATOM 544 C CA . LEU A 1 69 ? 19.511 6.192 -20.538 1.00 94.12 69 LEU A CA 1
ATOM 545 C C . LEU A 1 69 ? 18.851 6.259 -21.916 1.00 94.12 69 LEU A C 1
ATOM 547 O O . LEU A 1 69 ? 18.722 5.223 -22.570 1.00 94.12 69 LEU A O 1
ATOM 551 N N . SER A 1 70 ? 18.407 7.449 -22.345 1.00 92.62 70 SER A N 1
ATOM 552 C CA . SER A 1 70 ? 17.614 7.626 -23.571 1.00 92.62 70 SER A CA 1
ATOM 553 C C . SER A 1 70 ? 16.454 6.623 -23.643 1.00 92.62 70 SER A C 1
ATOM 555 O O . SER A 1 70 ? 16.213 5.990 -24.673 1.00 92.62 70 SER A O 1
ATOM 557 N N . PHE A 1 71 ? 15.779 6.407 -22.507 1.00 94.75 71 PHE A N 1
ATOM 558 C CA . PHE A 1 71 ? 14.767 5.362 -22.391 1.00 94.75 71 PHE A CA 1
ATOM 559 C C . PHE A 1 71 ? 13.565 5.671 -23.305 1.00 94.75 71 PHE A C 1
ATOM 561 O O . PHE A 1 71 ? 13.025 6.778 -23.233 1.00 94.75 71 PHE A O 1
ATOM 568 N N . PRO A 1 72 ? 13.098 4.734 -24.155 1.00 95.19 72 PRO A N 1
ATOM 569 C CA . PRO A 1 72 ? 12.050 5.040 -25.125 1.00 95.19 72 PRO A CA 1
ATOM 570 C C . PRO A 1 72 ? 10.701 5.363 -24.464 1.00 95.19 72 PRO A C 1
ATOM 572 O O . PRO A 1 72 ? 10.097 4.510 -23.809 1.00 95.19 72 PRO A O 1
ATOM 575 N N . SER A 1 73 ? 10.155 6.557 -24.717 1.00 95.25 73 SER A N 1
ATOM 576 C CA . SER A 1 73 ? 8.845 6.978 -24.186 1.00 95.25 73 SER A CA 1
ATOM 577 C C . SER A 1 73 ? 7.704 6.041 -24.592 1.00 95.25 73 SER A C 1
ATOM 579 O O . SER A 1 73 ? 6.803 5.778 -23.798 1.00 95.25 73 SER A O 1
ATOM 581 N N . ALA A 1 74 ? 7.766 5.473 -25.802 1.00 96.31 74 ALA A N 1
ATOM 582 C CA . ALA A 1 74 ? 6.794 4.484 -26.268 1.00 96.31 74 ALA A CA 1
ATOM 583 C C . ALA A 1 74 ? 6.823 3.197 -25.424 1.00 96.31 74 ALA A C 1
ATOM 585 O O . ALA A 1 74 ? 5.770 2.638 -25.114 1.00 96.31 74 ALA A O 1
ATOM 586 N N . LEU A 1 75 ? 8.014 2.751 -25.004 1.00 96.12 75 LEU A N 1
ATOM 587 C CA . LEU A 1 75 ? 8.164 1.583 -24.139 1.00 96.12 75 LEU A CA 1
ATOM 588 C C . LEU A 1 75 ? 7.668 1.880 -22.720 1.00 96.12 75 LEU A C 1
ATOM 590 O O . LEU A 1 75 ? 6.971 1.050 -22.142 1.00 96.12 75 LEU A O 1
ATOM 594 N N . ALA A 1 76 ? 7.955 3.074 -22.192 1.00 96.69 76 ALA A N 1
ATOM 595 C CA . ALA A 1 76 ? 7.445 3.520 -20.895 1.00 96.69 76 ALA A CA 1
ATOM 596 C C . ALA A 1 76 ? 5.908 3.580 -20.860 1.00 96.69 76 ALA A C 1
ATOM 598 O O . ALA A 1 76 ? 5.288 3.136 -19.894 1.00 96.69 76 ALA A O 1
ATOM 599 N N . PHE A 1 77 ? 5.285 4.090 -21.926 1.00 97.50 77 PHE A N 1
ATOM 600 C CA . PHE A 1 77 ? 3.830 4.136 -22.047 1.00 97.50 77 PHE A CA 1
ATOM 601 C C . PHE A 1 77 ? 3.224 2.735 -22.209 1.00 97.50 77 PHE A C 1
ATOM 603 O O . PHE A 1 77 ? 2.253 2.399 -21.532 1.00 97.50 77 PHE A O 1
ATOM 610 N N . LYS A 1 78 ? 3.830 1.878 -23.044 1.00 97.50 78 LYS A N 1
ATOM 611 C CA . LYS A 1 78 ? 3.414 0.475 -23.192 1.00 97.50 78 LYS A CA 1
ATOM 612 C C . LYS A 1 78 ? 3.463 -0.259 -21.851 1.00 97.50 78 LYS A C 1
ATOM 614 O O . LYS A 1 78 ? 2.495 -0.927 -21.497 1.00 97.50 78 LYS A O 1
ATOM 619 N N . SER A 1 79 ? 4.554 -0.129 -21.095 1.00 97.81 79 SER A N 1
ATOM 620 C CA . SER A 1 79 ? 4.691 -0.796 -19.797 1.00 97.81 79 SER A CA 1
ATOM 621 C C . SER A 1 79 ? 3.700 -0.269 -18.761 1.00 97.81 79 SER A C 1
ATOM 623 O O . SER A 1 79 ? 3.162 -1.062 -17.991 1.00 97.81 79 SER A O 1
ATOM 625 N N . LEU A 1 80 ? 3.376 1.030 -18.787 1.00 98.12 80 LEU A N 1
ATOM 626 C CA . LEU A 1 80 ? 2.327 1.613 -17.948 1.00 98.12 80 LEU A CA 1
ATOM 627 C C . LEU A 1 80 ? 0.958 0.989 -18.243 1.00 98.12 80 LEU A C 1
ATOM 629 O O . LEU A 1 80 ? 0.265 0.577 -17.313 1.00 98.12 80 LEU A O 1
ATOM 633 N N . LEU A 1 81 ? 0.584 0.873 -19.522 1.00 98.31 81 LEU A N 1
ATOM 634 C CA . LEU A 1 81 ? -0.678 0.248 -19.933 1.00 98.31 81 LEU A CA 1
ATOM 635 C C . LEU A 1 81 ? -0.747 -1.232 -19.543 1.00 98.31 81 LEU A C 1
ATOM 637 O O . LEU A 1 81 ? -1.793 -1.700 -19.097 1.00 98.31 81 LEU A O 1
ATOM 641 N N . VAL A 1 82 ? 0.363 -1.966 -19.663 1.00 98.25 82 VAL A N 1
ATOM 642 C CA . VAL A 1 82 ? 0.434 -3.370 -19.232 1.00 98.25 82 VAL A CA 1
ATOM 643 C C . VAL A 1 82 ? 0.284 -3.483 -17.713 1.00 98.25 82 VAL A C 1
ATOM 645 O O . VAL A 1 82 ? -0.528 -4.282 -17.247 1.00 98.25 82 VAL A O 1
ATOM 648 N N . CYS A 1 83 ? 0.987 -2.656 -16.928 1.00 98.00 83 CYS A N 1
ATOM 649 C CA . CYS A 1 83 ? 0.801 -2.602 -15.475 1.00 98.00 83 CYS A CA 1
ATOM 650 C C . CYS A 1 83 ? -0.651 -2.269 -15.105 1.00 98.00 83 CYS A C 1
ATOM 652 O O . CYS A 1 83 ? -1.219 -2.927 -14.236 1.00 98.00 83 CYS A O 1
ATOM 654 N N . PHE A 1 84 ? -1.268 -1.299 -15.786 1.00 97.62 84 PHE A N 1
ATOM 655 C CA . PHE A 1 84 ? -2.676 -0.950 -15.604 1.00 97.62 84 PHE A CA 1
ATOM 656 C C . PHE A 1 84 ? -3.602 -2.139 -15.876 1.00 97.62 84 PHE A C 1
ATOM 658 O O . PHE A 1 84 ? -4.416 -2.483 -15.021 1.00 97.62 84 PHE A O 1
ATOM 665 N N . GLY A 1 85 ? -3.433 -2.826 -17.009 1.00 97.31 85 GLY A N 1
ATOM 666 C CA . GLY A 1 85 ? -4.219 -4.012 -17.352 1.00 97.31 85 GLY A CA 1
ATOM 667 C C . GLY A 1 85 ? -4.094 -5.134 -16.317 1.00 97.31 85 GLY A C 1
ATOM 668 O O . GLY A 1 85 ? -5.107 -5.688 -15.893 1.00 97.31 85 GLY A O 1
ATOM 669 N N . ILE A 1 86 ? -2.873 -5.424 -15.849 1.00 96.12 86 ILE A N 1
ATOM 670 C CA . ILE A 1 86 ? -2.623 -6.433 -14.806 1.00 96.12 86 ILE A CA 1
ATOM 671 C C . ILE A 1 86 ? -3.313 -6.048 -13.491 1.00 96.12 86 ILE A C 1
ATOM 673 O O . ILE A 1 86 ? -3.964 -6.890 -12.872 1.00 96.12 86 ILE A O 1
ATOM 677 N N . VAL A 1 87 ? -3.204 -4.784 -13.069 1.00 95.12 87 VAL A N 1
ATOM 678 C CA . VAL A 1 87 ? -3.831 -4.289 -11.833 1.00 95.12 87 VAL A CA 1
ATOM 679 C C . VAL A 1 87 ? -5.347 -4.409 -11.903 1.00 95.12 87 VAL A C 1
ATOM 681 O O . VAL A 1 87 ? -5.949 -4.960 -10.982 1.00 95.12 87 VAL A O 1
ATOM 684 N N . ILE A 1 88 ? -5.958 -3.957 -12.999 1.00 95.62 88 ILE A N 1
ATOM 685 C CA . ILE A 1 88 ? -7.406 -4.049 -13.206 1.00 95.62 88 ILE A CA 1
ATOM 686 C C . ILE A 1 88 ? -7.861 -5.511 -13.212 1.00 95.62 88 ILE A C 1
ATOM 688 O O . ILE A 1 88 ? -8.819 -5.849 -12.518 1.00 95.62 88 ILE A O 1
ATOM 692 N N . ALA A 1 89 ? -7.157 -6.392 -13.928 1.00 94.12 89 ALA A N 1
ATOM 693 C CA . ALA A 1 89 ? -7.494 -7.811 -13.989 1.00 94.12 89 ALA A CA 1
ATOM 694 C C . ALA A 1 89 ? -7.423 -8.477 -12.608 1.00 94.12 89 ALA A C 1
ATOM 696 O O . ALA A 1 89 ? -8.357 -9.168 -12.204 1.00 94.12 89 ALA A O 1
ATOM 697 N N . ILE A 1 90 ? -6.350 -8.239 -11.850 1.00 91.19 90 ILE A N 1
ATOM 698 C CA . ILE A 1 90 ? -6.178 -8.826 -10.517 1.00 91.19 90 ILE A CA 1
ATOM 699 C C . ILE A 1 90 ? -7.218 -8.286 -9.539 1.00 91.19 90 ILE A C 1
ATOM 701 O O . ILE A 1 90 ? -7.839 -9.075 -8.828 1.00 91.19 90 ILE A O 1
ATOM 705 N N . GLN A 1 91 ? -7.441 -6.970 -9.505 1.00 91.38 91 GLN A N 1
ATOM 706 C CA . GLN A 1 91 ? -8.466 -6.396 -8.638 1.00 91.38 91 GLN A CA 1
ATOM 707 C C . GLN A 1 91 ? -9.849 -6.945 -8.982 1.00 91.38 91 GLN A C 1
ATOM 709 O O . GLN A 1 91 ? -10.580 -7.347 -8.079 1.00 91.38 91 GLN A O 1
ATOM 714 N N . PHE A 1 92 ? -10.200 -7.025 -10.267 1.00 92.44 92 PHE A N 1
ATOM 715 C CA . PHE A 1 92 ? -11.475 -7.594 -10.690 1.00 92.44 92 PHE A CA 1
ATOM 716 C C . PHE A 1 92 ? -11.608 -9.048 -10.225 1.00 92.44 92 PHE A C 1
ATOM 718 O O . PHE A 1 92 ? -12.567 -9.384 -9.535 1.00 92.44 92 PHE A O 1
ATOM 725 N N . ILE A 1 93 ? -10.623 -9.897 -10.533 1.00 90.81 93 ILE A N 1
ATOM 726 C CA . ILE A 1 93 ? -10.693 -11.347 -10.306 1.00 90.81 93 ILE A CA 1
ATOM 727 C C . ILE A 1 93 ? -10.600 -11.711 -8.822 1.00 90.81 93 ILE A C 1
ATOM 729 O O . ILE A 1 93 ? -11.367 -12.544 -8.345 1.00 90.81 93 ILE A O 1
ATOM 733 N N . PHE A 1 94 ? -9.665 -11.116 -8.082 1.00 87.75 94 PHE A N 1
ATOM 734 C CA . PHE A 1 94 ? -9.337 -11.543 -6.718 1.00 87.75 94 PHE A CA 1
ATOM 735 C C . PHE A 1 94 ? -9.952 -10.670 -5.627 1.00 87.75 94 PHE A C 1
ATOM 737 O O . PHE A 1 94 ? -9.994 -11.098 -4.474 1.00 87.75 94 PHE A O 1
ATOM 744 N N . MET A 1 95 ? -10.450 -9.478 -5.966 1.00 85.81 95 MET A N 1
ATOM 745 C CA . MET A 1 95 ? -11.056 -8.559 -4.996 1.00 85.81 95 MET A CA 1
ATOM 746 C C . MET A 1 95 ? -12.505 -8.211 -5.334 1.00 85.81 95 MET A C 1
ATOM 748 O O . MET A 1 95 ? -13.296 -8.019 -4.417 1.00 85.81 95 MET A O 1
ATOM 752 N N . GLY A 1 96 ? -12.853 -8.082 -6.615 1.00 88.06 96 GLY A N 1
ATOM 753 C CA . GLY A 1 96 ? -14.186 -7.697 -7.074 1.00 88.06 96 GLY A CA 1
ATOM 754 C C . GLY A 1 96 ? -15.148 -8.877 -7.174 1.00 88.06 96 GLY A C 1
ATOM 755 O O . GLY A 1 96 ? -16.242 -8.824 -6.615 1.00 88.06 96 GLY A O 1
ATOM 756 N N . LEU A 1 97 ? -14.749 -9.952 -7.860 1.00 88.38 97 LEU A N 1
ATOM 757 C CA . LEU A 1 97 ? -15.584 -11.139 -8.060 1.00 88.38 97 LEU A CA 1
ATOM 758 C C . LEU A 1 97 ? -15.977 -11.825 -6.744 1.00 88.38 97 LEU A C 1
ATOM 760 O O . LEU A 1 97 ? -17.161 -12.123 -6.603 1.00 88.38 97 LEU A O 1
ATOM 764 N N . PRO A 1 98 ? -15.078 -12.037 -5.759 1.00 87.12 98 PRO A N 1
ATOM 765 C CA . PRO A 1 98 ? -15.477 -12.635 -4.487 1.00 87.12 98 PRO A CA 1
ATOM 766 C C . PRO A 1 98 ? -16.565 -11.823 -3.775 1.00 87.12 98 PRO A C 1
ATOM 768 O O . PRO A 1 98 ? -17.570 -12.388 -3.350 1.00 87.12 98 PRO A O 1
ATOM 771 N N . ASP A 1 99 ? -16.417 -10.497 -3.728 1.00 84.25 99 ASP A N 1
ATOM 772 C CA . ASP A 1 99 ? -17.407 -9.607 -3.114 1.00 84.25 99 ASP A CA 1
ATOM 773 C C . ASP A 1 99 ? -18.719 -9.589 -3.905 1.00 84.25 99 ASP A C 1
ATOM 775 O O . ASP A 1 99 ? -19.796 -9.552 -3.318 1.00 84.25 99 ASP A O 1
ATOM 779 N N . SER A 1 100 ? -18.641 -9.678 -5.233 1.00 86.88 100 SER A N 1
ATOM 780 C CA . SER A 1 100 ? -19.818 -9.760 -6.106 1.00 86.88 100 SER A CA 1
ATOM 781 C C . SER A 1 100 ? -20.596 -11.059 -5.906 1.00 86.88 100 SER A C 1
ATOM 783 O O . SER A 1 100 ? -21.823 -11.047 -5.922 1.00 86.88 100 SER A O 1
ATOM 785 N N . ILE A 1 101 ? -19.899 -12.178 -5.680 1.00 85.12 101 ILE A N 1
ATOM 786 C CA . ILE A 1 101 ? -20.515 -13.475 -5.370 1.00 85.12 101 ILE A CA 1
ATOM 787 C C . ILE A 1 101 ? -21.222 -13.408 -4.012 1.00 85.12 101 ILE A C 1
ATOM 789 O O . ILE A 1 101 ? -22.369 -13.837 -3.896 1.00 85.12 101 ILE A O 1
ATOM 793 N N . VAL A 1 102 ? -20.566 -12.836 -2.996 1.00 81.31 102 VAL A N 1
ATOM 794 C CA . VAL A 1 102 ? -21.141 -12.697 -1.648 1.00 81.31 102 VAL A CA 1
ATOM 795 C C . VAL A 1 102 ? -22.328 -11.733 -1.645 1.00 81.31 102 VAL A C 1
ATOM 797 O O . VAL A 1 102 ? -23.370 -12.048 -1.076 1.00 81.31 102 VAL A O 1
ATOM 800 N N . GLY A 1 103 ? -22.197 -10.584 -2.309 1.00 81.00 103 GLY A N 1
ATOM 801 C CA . GLY A 1 103 ? -23.252 -9.579 -2.436 1.00 81.00 103 GLY A CA 1
ATOM 802 C C . GLY A 1 103 ? -24.336 -9.927 -3.458 1.00 81.00 103 GLY A C 1
ATOM 803 O O . GLY A 1 103 ? -25.326 -9.208 -3.545 1.00 81.00 103 GLY A O 1
ATOM 804 N N . ARG A 1 104 ? -24.165 -11.019 -4.219 1.00 86.81 104 ARG A N 1
ATOM 805 C CA . ARG A 1 104 ? -25.054 -11.455 -5.310 1.00 86.81 104 ARG A CA 1
ATOM 806 C C . ARG A 1 104 ? -25.330 -10.359 -6.352 1.00 86.81 104 ARG A C 1
ATOM 808 O O . ARG A 1 104 ? -26.398 -10.333 -6.955 1.00 86.81 104 ARG A O 1
ATOM 815 N N . ASP A 1 105 ? -24.359 -9.476 -6.583 1.00 88.19 105 ASP A N 1
ATOM 816 C CA . ASP A 1 105 ? -24.447 -8.390 -7.560 1.00 88.19 105 ASP A CA 1
ATOM 817 C C . ASP A 1 105 ? -23.097 -8.186 -8.257 1.00 88.19 105 ASP A C 1
ATOM 819 O O . ASP A 1 105 ? -22.108 -7.774 -7.648 1.00 88.19 105 ASP A O 1
ATOM 823 N N . ILE A 1 106 ? -23.060 -8.446 -9.567 1.00 90.56 106 ILE A N 1
ATOM 824 C CA . ILE A 1 106 ? -21.853 -8.294 -10.389 1.00 90.56 106 ILE A CA 1
ATOM 825 C C . ILE A 1 106 ? -21.397 -6.835 -10.514 1.00 90.56 106 ILE A C 1
ATOM 827 O O . ILE A 1 106 ? -20.218 -6.573 -10.756 1.00 90.56 106 ILE A O 1
ATOM 831 N N . LYS A 1 107 ? -22.302 -5.866 -10.315 1.00 93.62 107 LYS A N 1
ATOM 832 C CA . LYS A 1 107 ? -21.969 -4.437 -10.357 1.00 93.62 107 LYS A CA 1
ATOM 833 C C . LYS A 1 107 ? -20.971 -4.063 -9.266 1.00 93.62 107 LYS A C 1
ATOM 835 O O . LYS A 1 107 ? -20.205 -3.125 -9.471 1.00 93.62 107 LYS A O 1
ATOM 840 N N . ILE A 1 108 ? -20.921 -4.809 -8.157 1.00 89.62 108 ILE A N 1
ATOM 841 C CA . ILE A 1 108 ? -19.985 -4.572 -7.049 1.00 89.62 108 ILE A CA 1
ATOM 842 C C . ILE A 1 108 ? -18.537 -4.570 -7.552 1.00 89.62 108 ILE A C 1
ATOM 844 O O . ILE A 1 108 ? -17.791 -3.647 -7.226 1.00 89.62 108 ILE A O 1
ATOM 848 N N . ALA A 1 109 ? -18.142 -5.533 -8.394 1.00 91.38 109 ALA A N 1
ATOM 849 C CA . ALA A 1 109 ? -16.790 -5.582 -8.955 1.00 91.38 109 ALA A CA 1
ATOM 850 C C . ALA A 1 109 ? -16.445 -4.316 -9.758 1.00 91.38 109 ALA A C 1
ATOM 852 O O . ALA A 1 109 ? -15.367 -3.747 -9.586 1.00 91.38 109 ALA A O 1
ATOM 853 N N . PHE A 1 110 ? -17.371 -3.841 -10.594 1.00 93.50 110 PHE A N 1
ATOM 854 C CA . PHE A 1 110 ? -17.173 -2.640 -11.410 1.00 93.50 110 PHE A CA 1
ATOM 855 C C . PHE A 1 110 ? -17.146 -1.363 -10.568 1.00 93.50 110 PHE A C 1
ATOM 857 O O . PHE A 1 110 ? -16.243 -0.544 -10.723 1.00 93.50 110 PHE A O 1
ATOM 864 N N . ILE A 1 111 ? -18.090 -1.211 -9.635 1.00 91.50 111 ILE A N 1
ATOM 865 C CA . ILE A 1 111 ? -18.154 -0.070 -8.711 1.00 91.50 111 ILE A CA 1
ATOM 866 C C . ILE A 1 111 ? -16.868 0.015 -7.886 1.00 91.50 111 ILE A C 1
ATOM 868 O O . ILE A 1 111 ? -16.310 1.097 -7.708 1.00 91.50 111 ILE A O 1
ATOM 872 N N . LYS A 1 112 ? -16.355 -1.129 -7.423 1.00 90.19 112 LYS A N 1
ATOM 873 C CA . LYS A 1 112 ? -15.105 -1.200 -6.663 1.00 90.19 112 LYS A CA 1
ATOM 874 C C . LYS A 1 112 ? -13.915 -0.709 -7.485 1.00 90.19 112 LYS A C 1
ATOM 876 O O . LYS A 1 112 ? -13.135 0.090 -6.974 1.00 90.19 112 LYS A O 1
ATOM 881 N N . ILE A 1 113 ? -13.813 -1.104 -8.756 1.00 92.62 113 ILE A N 1
ATOM 882 C CA . ILE A 1 113 ? -12.771 -0.593 -9.660 1.00 92.62 113 ILE A CA 1
ATOM 883 C C . ILE A 1 113 ? -12.916 0.9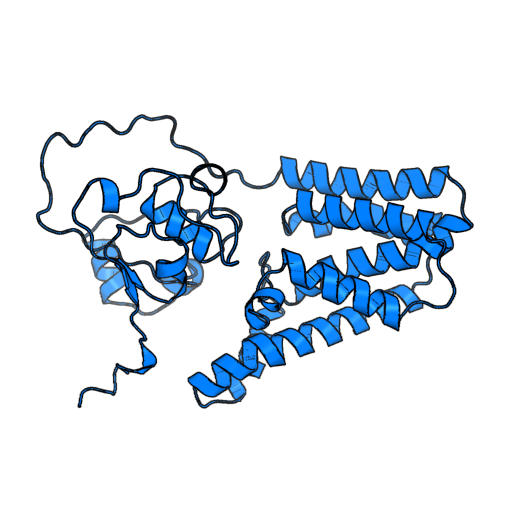17 -9.855 1.00 92.62 113 ILE A C 1
ATOM 885 O O . ILE A 1 113 ? -11.944 1.649 -9.687 1.00 92.62 113 ILE A O 1
ATOM 889 N N . LEU A 1 114 ? -14.120 1.413 -10.137 1.00 92.38 114 LEU A N 1
ATOM 890 C CA . LEU A 1 114 ? -14.340 2.848 -10.333 1.00 92.38 114 LEU A CA 1
ATOM 891 C C . LEU A 1 114 ? -13.944 3.662 -9.094 1.00 92.38 114 LEU A C 1
ATOM 893 O O . LEU A 1 114 ? -13.232 4.655 -9.213 1.00 92.38 114 LEU A O 1
ATOM 897 N N . ASN A 1 115 ? -14.310 3.192 -7.901 1.00 90.25 115 ASN A N 1
ATOM 898 C CA . ASN A 1 115 ? -13.950 3.838 -6.638 1.00 90.25 115 ASN A CA 1
ATOM 899 C C . ASN A 1 115 ? -12.453 3.705 -6.302 1.00 90.25 115 ASN A C 1
ATOM 901 O O . ASN A 1 115 ? -11.887 4.560 -5.618 1.00 90.25 115 ASN A O 1
ATOM 905 N N . SER A 1 116 ? -11.782 2.662 -6.795 1.00 91.81 116 SER A N 1
ATOM 906 C CA . SER A 1 116 ? -10.346 2.444 -6.580 1.00 91.81 116 SER A CA 1
ATOM 907 C C . SER A 1 116 ? -9.439 3.354 -7.417 1.00 91.81 116 SER A C 1
ATOM 909 O O . SER A 1 116 ? -8.287 3.568 -7.035 1.00 91.81 116 SER A O 1
ATOM 911 N N . LEU A 1 117 ? -9.937 3.908 -8.531 1.00 91.00 117 LEU A N 1
ATOM 912 C CA . LEU A 1 117 ? -9.183 4.804 -9.416 1.00 91.00 117 LEU A CA 1
ATOM 913 C C . LEU A 1 117 ? -8.748 6.108 -8.718 1.00 91.00 117 LEU A C 1
ATOM 915 O O . LEU A 1 117 ? -7.544 6.379 -8.696 1.00 91.00 117 LEU A O 1
ATOM 919 N N . PRO A 1 118 ? -9.659 6.897 -8.107 1.00 90.88 118 PRO A N 1
ATOM 920 C CA . PRO A 1 118 ? -9.286 8.124 -7.402 1.00 90.88 118 PRO A CA 1
ATOM 921 C C . PRO A 1 118 ? -8.741 7.867 -5.991 1.00 90.88 118 PRO A C 1
ATOM 923 O O . PRO A 1 118 ? -8.248 8.788 -5.344 1.00 90.88 118 PRO A O 1
ATOM 926 N N . THR A 1 119 ? -8.844 6.638 -5.478 1.00 87.88 119 THR A N 1
ATOM 927 C CA . THR A 1 119 ? -8.373 6.312 -4.130 1.00 87.88 1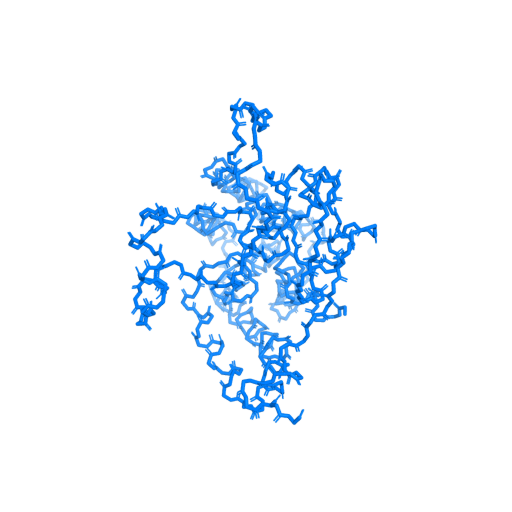19 THR A CA 1
ATOM 928 C C . THR A 1 119 ? -6.853 6.379 -4.090 1.00 87.88 119 THR A C 1
ATOM 930 O O . THR A 1 119 ? -6.189 5.694 -4.861 1.00 87.88 119 THR A O 1
ATOM 933 N N . ILE A 1 120 ? -6.296 7.151 -3.156 1.00 89.69 120 ILE A N 1
ATOM 934 C CA . ILE A 1 120 ? -4.857 7.210 -2.872 1.00 89.69 120 ILE A CA 1
ATOM 935 C C . ILE A 1 120 ? -4.639 6.572 -1.503 1.00 89.69 120 ILE A C 1
ATOM 937 O O . ILE A 1 120 ? -4.790 7.213 -0.465 1.00 89.69 120 ILE A O 1
ATOM 941 N N . ALA A 1 121 ? -4.324 5.280 -1.499 1.00 87.19 121 ALA A N 1
ATOM 942 C CA . ALA A 1 121 ? -4.058 4.526 -0.282 1.00 87.19 121 ALA A CA 1
ATOM 943 C C . ALA A 1 121 ? -2.979 3.468 -0.552 1.00 87.19 121 ALA A C 1
ATOM 945 O O . ALA A 1 121 ? -2.999 2.867 -1.624 1.00 87.19 121 ALA A O 1
ATOM 946 N N . PRO A 1 122 ? -2.067 3.196 0.399 1.00 88.31 122 PRO A N 1
ATOM 947 C CA . PRO A 1 122 ? -0.963 2.244 0.240 1.00 88.31 122 PRO A CA 1
ATOM 948 C C . PRO A 1 122 ? -1.437 0.777 0.325 1.00 88.31 122 PRO A C 1
ATOM 950 O O . PRO A 1 122 ? -0.953 -0.020 1.133 1.00 88.31 122 PRO A O 1
ATOM 953 N N . THR A 1 123 ? -2.442 0.429 -0.479 1.00 86.81 123 THR A N 1
ATOM 954 C CA . THR A 1 123 ? -3.145 -0.856 -0.503 1.00 86.81 123 THR A CA 1
ATOM 955 C C . THR A 1 123 ? -3.436 -1.265 -1.946 1.00 86.81 123 THR A C 1
ATOM 957 O O . THR A 1 123 ? -3.458 -0.431 -2.851 1.00 86.81 123 THR A O 1
ATOM 960 N N . THR A 1 124 ? -3.721 -2.550 -2.170 1.00 83.06 124 THR A N 1
ATOM 961 C CA . THR A 1 124 ? -4.121 -3.036 -3.500 1.00 83.06 124 THR A CA 1
ATOM 962 C C . THR A 1 124 ? -5.517 -2.575 -3.909 1.00 83.06 124 THR A C 1
ATOM 964 O O . THR A 1 124 ? -5.881 -2.770 -5.058 1.00 83.06 124 THR A O 1
ATOM 967 N N . CYS A 1 125 ? -6.287 -1.929 -3.022 1.00 84.25 125 CYS A N 1
ATOM 968 C CA . CYS A 1 125 ? -7.574 -1.301 -3.348 1.00 84.25 125 CYS A CA 1
ATOM 969 C C . CYS A 1 125 ? -7.424 0.090 -3.989 1.00 84.25 125 CYS A C 1
ATOM 971 O O . CYS A 1 125 ? -8.428 0.738 -4.262 1.00 84.25 125 CYS A O 1
ATOM 973 N N . SER A 1 126 ? -6.199 0.579 -4.189 1.00 92.06 126 SER A N 1
ATOM 974 C CA . SER A 1 126 ? -5.914 1.812 -4.922 1.00 92.06 126 SER A CA 1
ATOM 975 C C . SER A 1 126 ? -5.265 1.451 -6.254 1.00 92.06 126 SER A C 1
ATOM 977 O O . SER A 1 126 ? -4.131 0.962 -6.276 1.00 92.06 126 SER A O 1
ATOM 979 N N . VAL A 1 127 ? -5.973 1.670 -7.368 1.00 94.38 127 VAL A N 1
ATOM 980 C CA . VAL A 1 127 ? -5.410 1.415 -8.708 1.00 94.38 127 VAL A CA 1
ATOM 981 C C . VAL A 1 127 ? -4.230 2.337 -8.953 1.00 94.38 127 VAL A C 1
ATOM 983 O O . VAL A 1 127 ? -3.182 1.868 -9.378 1.00 94.38 127 VAL A O 1
ATOM 986 N N . SER A 1 128 ? -4.369 3.625 -8.640 1.00 94.00 128 SER A N 1
ATOM 987 C CA . SER A 1 128 ? -3.323 4.625 -8.872 1.00 94.00 128 SER A CA 1
ATOM 988 C C . SER A 1 128 ? -2.007 4.256 -8.180 1.00 94.00 128 SER A C 1
ATOM 990 O O . SER A 1 128 ? -0.961 4.208 -8.826 1.00 94.00 128 SER A O 1
ATOM 992 N N . ILE A 1 129 ? -2.065 3.898 -6.895 1.00 95.19 129 ILE A N 1
ATOM 993 C CA . ILE A 1 129 ? -0.899 3.470 -6.119 1.00 95.19 129 ILE A CA 1
ATOM 994 C C . ILE A 1 129 ? -0.350 2.142 -6.648 1.00 95.19 129 ILE A C 1
ATOM 996 O O . ILE A 1 129 ? 0.848 2.026 -6.907 1.00 95.19 129 ILE A O 1
ATOM 1000 N N . SER A 1 130 ? -1.213 1.147 -6.857 1.00 95.50 130 SER A N 1
ATOM 1001 C CA . SER A 1 130 ? -0.796 -0.185 -7.308 1.00 95.50 130 SER A CA 1
ATOM 1002 C C . SER A 1 130 ? -0.119 -0.144 -8.679 1.00 95.50 130 SER A C 1
ATOM 1004 O O . SER A 1 130 ? 0.927 -0.766 -8.868 1.00 95.50 130 SER A O 1
ATOM 1006 N N . VAL A 1 131 ? -0.674 0.623 -9.622 1.00 97.12 131 VAL A N 1
ATOM 1007 C CA . VAL A 1 131 ? -0.100 0.845 -10.955 1.00 97.12 131 VAL A CA 1
ATOM 1008 C C . VAL A 1 131 ? 1.228 1.563 -10.843 1.00 97.12 131 VAL A C 1
ATOM 1010 O O . VAL A 1 131 ? 2.204 1.084 -11.407 1.00 97.12 131 VAL A O 1
ATOM 1013 N N . PHE A 1 132 ? 1.286 2.666 -10.097 1.00 97.44 132 PHE A N 1
ATOM 1014 C CA . PHE A 1 132 ? 2.496 3.469 -9.989 1.00 97.44 132 PHE A CA 1
ATOM 1015 C C . PHE A 1 132 ? 3.684 2.655 -9.458 1.00 97.44 132 PHE A C 1
ATOM 1017 O O . PHE A 1 132 ? 4.725 2.606 -10.107 1.00 97.44 132 PHE A O 1
ATOM 1024 N N . PHE A 1 133 ? 3.535 1.962 -8.325 1.00 97.88 133 PHE A N 1
ATOM 1025 C CA . PHE A 1 133 ? 4.642 1.194 -7.740 1.00 97.88 133 PHE A CA 1
ATOM 1026 C C . PHE A 1 133 ? 5.049 -0.009 -8.602 1.00 97.88 133 PHE A C 1
ATOM 1028 O O . PHE A 1 133 ? 6.240 -0.302 -8.726 1.00 97.88 133 PHE A O 1
ATOM 1035 N N . SER A 1 134 ? 4.084 -0.670 -9.248 1.00 98.12 134 SER A N 1
ATOM 1036 C CA . SER A 1 134 ? 4.372 -1.747 -10.206 1.00 98.12 134 SER A CA 1
ATOM 1037 C C . SER A 1 134 ? 5.104 -1.218 -11.440 1.00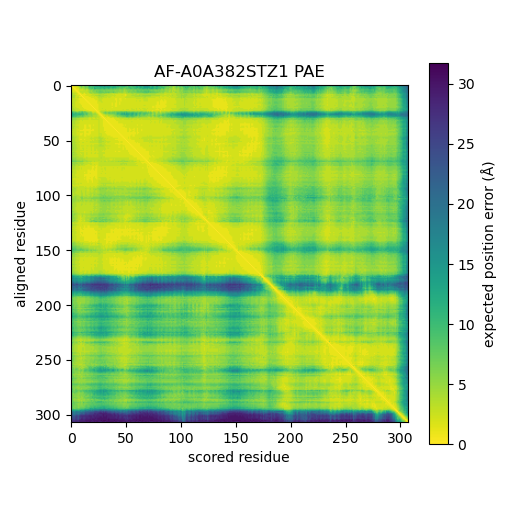 98.12 134 SER A C 1
ATOM 1039 O O . SER A 1 134 ? 6.041 -1.848 -11.927 1.00 98.12 134 SER A O 1
ATOM 1041 N N . TRP A 1 135 ? 4.705 -0.042 -11.927 1.00 98.38 135 TRP A N 1
ATOM 1042 C CA . TRP A 1 135 ? 5.293 0.597 -13.096 1.00 98.38 135 TRP A CA 1
ATOM 1043 C C . TRP A 1 135 ? 6.690 1.139 -12.814 1.00 98.38 135 TRP A C 1
ATOM 1045 O O . TRP A 1 135 ? 7.569 0.924 -13.634 1.00 98.38 135 TRP A O 1
ATOM 1055 N N . VAL A 1 136 ? 6.946 1.751 -11.654 1.00 98.19 136 VAL A N 1
ATOM 1056 C CA . VAL A 1 136 ? 8.303 2.176 -11.260 1.00 98.19 136 VAL A CA 1
ATOM 1057 C C . VAL A 1 136 ? 9.254 0.983 -11.201 1.00 98.19 136 VAL A C 1
ATOM 1059 O O . VAL A 1 136 ? 10.378 1.080 -11.697 1.00 98.19 136 VAL A O 1
ATOM 1062 N N . LEU A 1 137 ? 8.811 -0.153 -10.649 1.00 98.50 137 LEU A N 1
ATOM 1063 C CA . LEU A 1 137 ? 9.597 -1.386 -10.674 1.00 98.50 137 LEU A CA 1
ATOM 1064 C C . LEU A 1 137 ? 9.837 -1.856 -12.115 1.00 98.50 137 LEU A C 1
ATOM 1066 O O . LEU A 1 137 ? 10.982 -2.064 -12.502 1.00 98.50 137 LEU A O 1
ATOM 1070 N N . CYS A 1 138 ? 8.776 -1.973 -12.916 1.00 98.31 138 CYS A N 1
ATOM 1071 C CA . CYS A 1 138 ? 8.859 -2.399 -14.313 1.00 98.31 138 CYS A CA 1
ATOM 1072 C C . CYS A 1 138 ? 9.799 -1.507 -15.138 1.00 98.31 138 CYS A C 1
ATOM 1074 O O . CYS A 1 138 ? 10.677 -1.992 -15.843 1.00 98.31 138 CYS A O 1
ATOM 1076 N N . LEU A 1 139 ? 9.668 -0.191 -14.997 1.00 97.75 139 LEU A N 1
ATOM 1077 C CA . LEU A 1 139 ? 10.478 0.803 -15.686 1.00 97.75 139 LEU A CA 1
ATOM 1078 C C . LEU A 1 139 ? 11.953 0.687 -15.300 1.00 97.75 139 LEU A C 1
ATOM 1080 O O . LEU A 1 139 ? 12.792 0.742 -16.188 1.00 97.75 139 LEU A O 1
ATOM 1084 N N . ASN A 1 140 ? 12.280 0.452 -14.025 1.00 97.94 140 ASN A N 1
ATOM 1085 C CA . ASN A 1 140 ? 13.666 0.216 -13.603 1.00 97.94 140 ASN A CA 1
ATOM 1086 C C . ASN A 1 140 ? 14.237 -1.095 -14.165 1.00 97.94 140 ASN A C 1
ATOM 1088 O O . ASN A 1 140 ? 15.389 -1.123 -14.592 1.00 97.94 140 ASN A O 1
ATOM 1092 N N . LEU A 1 141 ? 13.440 -2.166 -14.203 1.00 97.25 141 LEU A N 1
ATOM 1093 C CA . LEU A 1 141 ? 13.866 -3.443 -14.782 1.00 97.25 141 LEU A CA 1
ATOM 1094 C C . LEU A 1 141 ? 14.055 -3.356 -16.305 1.00 97.25 141 LEU A C 1
ATOM 1096 O O . LEU A 1 141 ? 14.974 -3.960 -16.840 1.00 97.25 141 LEU A O 1
ATOM 1100 N N . LEU A 1 142 ? 13.226 -2.587 -17.015 1.00 96.75 142 LEU A N 1
ATOM 1101 C CA . LEU A 1 142 ? 13.421 -2.331 -18.445 1.00 96.75 142 LEU A CA 1
ATOM 1102 C C . LEU A 1 142 ? 14.623 -1.404 -18.684 1.00 96.75 142 LEU A C 1
ATOM 1104 O O . LEU A 1 142 ? 15.438 -1.656 -19.568 1.00 96.75 142 LEU A O 1
ATOM 1108 N N . ALA A 1 143 ? 14.773 -0.359 -17.868 1.00 95.81 143 ALA A N 1
ATOM 1109 C CA . ALA A 1 143 ? 15.882 0.587 -17.949 1.00 95.81 143 ALA A CA 1
ATOM 1110 C C . ALA A 1 143 ? 17.248 -0.075 -17.714 1.00 95.81 143 ALA A C 1
ATOM 1112 O O . ALA A 1 143 ? 18.257 0.430 -18.208 1.00 95.81 143 ALA A O 1
ATOM 1113 N N . SER A 1 144 ? 17.300 -1.222 -17.027 1.00 95.56 144 SER A N 1
ATOM 1114 C CA . SER A 1 144 ? 18.551 -1.947 -16.805 1.00 95.56 144 SER A CA 1
ATOM 1115 C C . SER A 1 144 ? 19.213 -2.427 -18.104 1.00 95.56 144 SER A C 1
ATOM 1117 O O . SER A 1 144 ? 20.426 -2.615 -18.124 1.00 95.56 144 SER A O 1
ATOM 1119 N N . GLN A 1 145 ? 18.453 -2.608 -19.194 1.00 93.25 145 GLN A N 1
ATOM 1120 C CA . GLN A 1 145 ? 19.016 -2.906 -20.517 1.00 93.25 145 GLN A CA 1
ATOM 1121 C C . GLN A 1 145 ? 19.840 -1.735 -21.049 1.00 93.25 145 GLN A C 1
ATOM 1123 O O . GLN A 1 145 ? 21.006 -1.899 -21.399 1.00 93.25 145 GLN A O 1
ATOM 1128 N N . ASN A 1 146 ? 19.254 -0.538 -21.049 1.00 92.56 146 ASN A N 1
ATOM 1129 C CA . ASN A 1 146 ? 19.937 0.677 -21.479 1.00 92.56 146 ASN A CA 1
ATOM 1130 C C . ASN A 1 146 ? 21.111 1.005 -20.546 1.00 92.56 146 ASN A C 1
ATOM 1132 O O . ASN A 1 146 ? 22.170 1.419 -21.008 1.00 92.56 146 ASN A O 1
ATOM 1136 N N . ALA A 1 147 ? 20.951 0.770 -19.240 1.00 91.81 147 ALA A N 1
ATOM 1137 C CA . ALA A 1 147 ? 22.002 0.969 -18.246 1.00 91.81 147 ALA A CA 1
ATOM 1138 C C . ALA A 1 147 ? 23.236 0.091 -18.496 1.00 91.81 147 ALA A C 1
ATOM 1140 O O . ALA A 1 147 ? 24.350 0.536 -18.237 1.00 91.81 147 ALA A O 1
ATOM 1141 N N . ALA A 1 148 ? 23.054 -1.116 -19.043 1.00 89.75 148 ALA A N 1
ATOM 1142 C CA . ALA A 1 148 ? 24.161 -2.004 -19.392 1.00 89.75 148 ALA A CA 1
ATOM 1143 C C . ALA A 1 148 ? 25.037 -1.469 -20.538 1.00 89.75 148 ALA A C 1
ATOM 1145 O O . ALA A 1 148 ? 26.186 -1.883 -20.668 1.00 89.75 148 ALA A O 1
ATOM 1146 N N 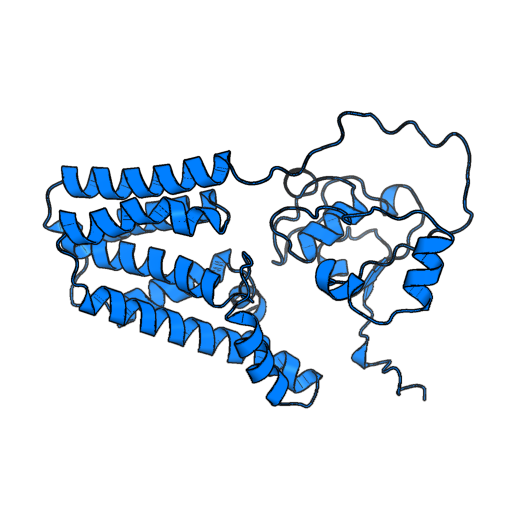. MET A 1 149 ? 24.494 -0.563 -21.356 1.00 90.44 149 MET A N 1
ATOM 1147 C CA . MET A 1 149 ? 25.179 0.066 -22.490 1.00 90.44 149 MET A CA 1
ATOM 1148 C C . MET A 1 149 ? 25.595 1.519 -22.206 1.00 90.44 149 MET A C 1
ATOM 1150 O O . MET A 1 149 ? 26.377 2.094 -22.961 1.00 90.44 149 MET A O 1
ATOM 1154 N N . ALA A 1 150 ? 25.054 2.125 -21.149 1.00 91.44 150 ALA A N 1
ATOM 1155 C CA . ALA A 1 150 ? 25.319 3.504 -20.759 1.00 91.44 150 ALA A CA 1
ATOM 1156 C C . ALA A 1 150 ? 26.585 3.633 -19.893 1.00 91.44 150 ALA A C 1
ATOM 1158 O O . ALA A 1 150 ? 27.235 2.654 -19.523 1.00 91.44 150 ALA A O 1
ATOM 1159 N N . SER A 1 151 ? 26.948 4.870 -19.544 1.00 93.12 151 SER A N 1
ATOM 1160 C CA . SER A 1 151 ? 28.059 5.121 -18.627 1.00 93.12 151 SER A CA 1
ATOM 1161 C C . SER A 1 151 ? 27.714 4.698 -17.193 1.00 93.12 151 SER A C 1
ATOM 1163 O O . SER A 1 151 ? 26.602 4.904 -16.703 1.00 93.12 151 SER A O 1
ATOM 1165 N N . ASN A 1 152 ? 28.707 4.188 -16.460 1.00 92.88 152 ASN A N 1
ATOM 1166 C CA . ASN A 1 152 ? 28.531 3.823 -15.048 1.00 92.88 152 ASN A CA 1
ATOM 1167 C C . ASN A 1 152 ? 28.076 5.008 -14.177 1.00 92.88 152 ASN A C 1
ATOM 1169 O O . ASN A 1 152 ? 27.352 4.815 -13.201 1.00 92.88 152 ASN A O 1
ATOM 1173 N N . SER A 1 153 ? 28.472 6.236 -14.531 1.00 94.69 153 SER A N 1
ATOM 1174 C CA . SER A 1 153 ? 28.029 7.448 -13.840 1.00 94.69 153 SER A CA 1
ATOM 1175 C C . SER A 1 153 ? 26.532 7.703 -14.022 1.00 94.69 153 SER A C 1
ATOM 1177 O O . SER A 1 153 ? 25.864 8.051 -13.050 1.00 94.69 153 SER A O 1
ATOM 1179 N N . ALA A 1 154 ? 25.981 7.476 -15.220 1.00 95.06 154 ALA A N 1
ATOM 1180 C CA . ALA A 1 154 ? 24.547 7.601 -15.466 1.00 95.06 154 ALA A CA 1
ATOM 1181 C C . ALA A 1 154 ? 23.749 6.644 -14.573 1.00 95.06 154 ALA A C 1
ATOM 1183 O O . ALA A 1 154 ? 22.855 7.073 -13.839 1.00 95.06 154 ALA A O 1
ATOM 1184 N N . SER A 1 155 ? 24.137 5.368 -14.560 1.00 95.50 155 SER A N 1
ATOM 1185 C CA . SER A 1 155 ? 23.520 4.354 -13.705 1.00 95.50 155 SER A CA 1
ATOM 1186 C C . SER A 1 155 ? 23.629 4.707 -12.218 1.00 95.50 155 SER A C 1
ATOM 1188 O O . SER A 1 155 ? 22.648 4.584 -11.487 1.00 95.50 155 SER A O 1
ATOM 1190 N N . PHE A 1 156 ? 24.783 5.213 -11.768 1.00 96.31 156 PHE A N 1
ATOM 1191 C CA . PHE A 1 156 ? 24.974 5.657 -10.385 1.00 96.31 156 PHE A CA 1
ATOM 1192 C C . PHE A 1 156 ? 23.982 6.758 -9.982 1.00 96.31 156 PHE A C 1
ATOM 1194 O O . PHE A 1 156 ? 23.296 6.615 -8.970 1.00 96.31 156 PHE A O 1
ATOM 1201 N N . PHE A 1 157 ? 23.856 7.830 -10.771 1.00 97.19 157 PHE A N 1
ATOM 1202 C CA . PHE A 1 157 ? 22.953 8.940 -10.440 1.00 97.19 157 PHE A CA 1
ATOM 1203 C C . PHE A 1 157 ? 21.475 8.533 -10.473 1.00 97.19 157 PHE A C 1
ATOM 1205 O O . PHE A 1 157 ? 20.699 8.968 -9.619 1.00 97.19 157 PHE A O 1
ATOM 1212 N N . ILE A 1 158 ? 21.082 7.657 -11.401 1.00 97.50 158 ILE A N 1
ATOM 1213 C CA . ILE A 1 158 ? 19.715 7.122 -11.473 1.00 97.50 158 ILE A CA 1
ATOM 1214 C C . ILE A 1 158 ? 19.374 6.341 -10.206 1.00 97.50 158 ILE A C 1
ATOM 1216 O O . ILE A 1 158 ? 18.344 6.605 -9.581 1.00 97.50 158 ILE A O 1
ATOM 1220 N N . LEU A 1 159 ? 20.243 5.420 -9.796 1.00 97.88 159 LEU A N 1
ATOM 1221 C CA . LEU A 1 159 ? 20.018 4.592 -8.615 1.00 97.88 159 LEU A CA 1
ATOM 1222 C C . LEU A 1 159 ? 20.069 5.426 -7.326 1.00 97.88 159 LEU A C 1
ATOM 1224 O O . LEU A 1 159 ? 19.210 5.268 -6.457 1.00 97.88 159 LEU A O 1
ATOM 1228 N N . LEU A 1 160 ? 21.009 6.373 -7.229 1.00 98.12 160 LEU A N 1
ATOM 1229 C CA . LEU A 1 160 ? 21.111 7.302 -6.102 1.00 98.12 160 LEU A CA 1
ATOM 123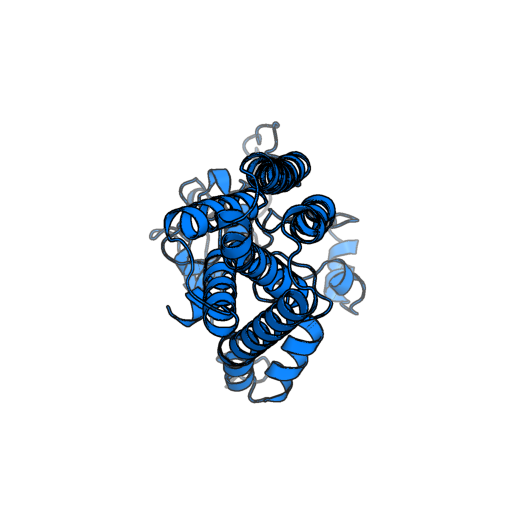0 C C . LEU A 1 160 ? 19.843 8.150 -5.948 1.00 98.12 160 LEU A C 1
ATOM 1232 O O . LEU A 1 160 ? 19.336 8.290 -4.836 1.00 98.12 160 LEU A O 1
ATOM 1236 N N . SER A 1 161 ? 19.299 8.679 -7.048 1.00 98.31 161 SER A N 1
ATOM 1237 C CA . SER A 1 161 ? 18.077 9.492 -7.008 1.00 98.31 161 SER A CA 1
ATOM 1238 C C . SER A 1 161 ? 16.865 8.710 -6.484 1.00 98.31 161 SER A C 1
ATOM 1240 O O . SER A 1 161 ? 16.077 9.255 -5.711 1.00 98.31 161 SER A O 1
ATOM 1242 N N . LEU A 1 162 ? 16.752 7.418 -6.816 1.00 98.38 162 LEU A N 1
ATOM 1243 C CA . LEU A 1 162 ? 15.683 6.550 -6.319 1.00 98.38 162 LEU A CA 1
ATOM 1244 C C . LEU A 1 162 ? 15.820 6.278 -4.815 1.00 98.38 162 LEU A C 1
ATOM 1246 O O . LEU A 1 162 ? 14.836 6.347 -4.074 1.00 98.38 162 LEU A O 1
ATOM 1250 N N . ILE A 1 163 ? 17.048 6.019 -4.355 1.00 98.50 163 ILE A N 1
ATOM 1251 C CA . ILE A 1 163 ? 17.362 5.819 -2.933 1.00 98.50 163 ILE A CA 1
ATOM 1252 C C . ILE A 1 163 ? 17.081 7.099 -2.139 1.00 98.50 163 ILE A C 1
ATOM 1254 O O . ILE A 1 163 ? 16.465 7.042 -1.076 1.00 98.50 163 ILE A O 1
ATOM 1258 N N . MET A 1 164 ? 17.481 8.262 -2.659 1.00 98.31 164 MET A N 1
ATOM 1259 C CA . MET A 1 164 ? 17.186 9.556 -2.043 1.00 98.31 164 MET A CA 1
ATOM 1260 C C . MET A 1 164 ? 15.681 9.805 -1.948 1.00 98.31 164 MET A C 1
ATOM 1262 O O . MET A 1 164 ? 15.203 10.189 -0.882 1.00 98.31 164 MET A O 1
ATOM 1266 N N . ALA A 1 165 ? 14.926 9.540 -3.019 1.00 98.38 165 ALA A N 1
ATOM 1267 C CA . ALA A 1 165 ? 13.471 9.661 -3.008 1.00 98.38 165 ALA A CA 1
ATOM 1268 C C . ALA A 1 165 ? 12.850 8.803 -1.894 1.00 98.38 165 ALA A C 1
ATOM 1270 O O . ALA A 1 165 ? 12.005 9.285 -1.134 1.00 98.38 165 ALA A O 1
ATOM 1271 N N . ALA A 1 166 ? 13.311 7.559 -1.737 1.00 98.19 166 ALA A N 1
ATOM 1272 C CA . ALA A 1 166 ? 12.850 6.658 -0.685 1.00 98.19 166 ALA A CA 1
ATOM 1273 C C . ALA A 1 166 ? 13.249 7.134 0.719 1.00 98.19 166 ALA A C 1
ATOM 1275 O O . ALA A 1 166 ? 12.413 7.155 1.623 1.00 98.19 166 ALA A O 1
ATOM 1276 N N . GLY A 1 167 ? 14.500 7.561 0.904 1.00 97.75 167 GLY A N 1
ATOM 1277 C CA . GLY A 1 167 ? 15.016 8.057 2.180 1.00 97.75 167 GLY A CA 1
ATOM 1278 C C . GLY A 1 167 ? 14.294 9.317 2.657 1.00 97.75 167 GLY A C 1
ATOM 1279 O O . GLY A 1 167 ? 13.851 9.376 3.805 1.00 97.75 167 GLY A O 1
ATOM 1280 N N . ILE A 1 168 ? 14.098 10.291 1.764 1.00 97.69 168 ILE A N 1
ATOM 1281 C CA . ILE A 1 168 ? 13.345 11.519 2.054 1.00 97.69 168 ILE A CA 1
ATOM 1282 C C . ILE A 1 168 ? 11.880 11.176 2.340 1.00 97.69 168 ILE A C 1
ATOM 1284 O O . ILE A 1 168 ? 11.326 11.657 3.328 1.00 97.69 168 ILE A O 1
ATOM 1288 N N . THR A 1 169 ? 11.268 10.289 1.544 1.00 97.00 169 THR A N 1
ATOM 1289 C CA . THR A 1 169 ? 9.900 9.818 1.807 1.00 97.00 169 THR A CA 1
ATOM 1290 C C . THR A 1 169 ? 9.788 9.238 3.210 1.00 97.00 169 THR A C 1
ATOM 1292 O O . THR A 1 169 ? 8.905 9.629 3.971 1.00 97.00 169 THR A O 1
ATOM 1295 N N . ARG A 1 170 ? 10.695 8.332 3.584 1.00 94.19 170 ARG A N 1
ATOM 1296 C CA . ARG A 1 170 ? 10.691 7.683 4.895 1.00 94.19 170 ARG A CA 1
ATOM 1297 C C . ARG A 1 170 ? 10.908 8.677 6.032 1.00 94.19 170 ARG A C 1
ATOM 1299 O O . ARG A 1 170 ? 10.297 8.531 7.089 1.00 94.19 170 ARG A O 1
ATOM 1306 N N . TYR A 1 171 ? 11.769 9.669 5.826 1.00 94.12 171 TYR A N 1
ATOM 1307 C CA . TYR A 1 171 ? 12.037 10.716 6.806 1.00 94.12 171 TYR A CA 1
ATOM 1308 C C . TYR A 1 171 ? 10.798 11.581 7.074 1.00 94.12 171 TYR A C 1
ATOM 1310 O O . TYR A 1 171 ? 10.494 11.845 8.238 1.00 94.12 171 TYR A O 1
ATOM 1318 N N . LEU A 1 172 ? 10.076 11.962 6.014 1.00 93.75 172 LEU A N 1
ATOM 1319 C CA . LEU A 1 172 ? 8.886 12.819 6.069 1.00 93.75 172 LEU A CA 1
ATOM 1320 C C . LEU A 1 172 ? 7.584 12.062 6.376 1.00 93.75 172 LEU A C 1
ATOM 1322 O O . LEU A 1 172 ? 6.580 12.687 6.711 1.00 93.75 172 LEU A O 1
ATOM 1326 N N . SER A 1 173 ? 7.580 10.733 6.254 1.00 86.94 173 SER A N 1
ATOM 1327 C CA . SER A 1 173 ? 6.394 9.911 6.507 1.00 86.94 173 SER A CA 1
ATOM 1328 C C . SER A 1 173 ? 5.919 10.039 7.960 1.00 86.94 173 SER A C 1
ATOM 1330 O O . SER A 1 173 ? 6.746 10.082 8.882 1.00 86.94 173 SER A O 1
ATOM 1332 N N . PRO A 1 174 ? 4.594 10.050 8.198 1.00 80.06 174 PRO A N 1
ATOM 1333 C CA . PRO A 1 174 ? 4.042 10.170 9.537 1.00 80.06 174 PRO A CA 1
ATOM 1334 C C . PRO A 1 174 ? 4.515 9.010 10.414 1.00 80.06 174 PRO A C 1
ATOM 1336 O O . PRO A 1 174 ? 4.466 7.840 10.032 1.00 80.06 174 PRO A O 1
ATOM 1339 N N . ARG A 1 175 ? 4.972 9.340 11.623 1.00 75.50 175 ARG A N 1
ATOM 1340 C CA . ARG A 1 175 ? 5.351 8.352 12.635 1.00 75.50 175 ARG A CA 1
ATOM 1341 C C . ARG A 1 175 ? 4.196 8.184 13.606 1.00 75.50 175 ARG A C 1
ATOM 1343 O O . ARG A 1 175 ? 3.690 9.168 14.139 1.00 75.50 175 ARG A O 1
ATOM 1350 N N . THR A 1 176 ? 3.806 6.943 13.882 1.00 73.38 176 THR A N 1
ATOM 1351 C CA . THR A 1 176 ? 2.864 6.673 14.969 1.00 73.38 176 THR A CA 1
ATOM 1352 C C . THR A 1 176 ? 3.519 7.068 16.289 1.00 73.38 176 THR A C 1
ATOM 1354 O O . THR A 1 176 ? 4.543 6.501 16.677 1.00 73.38 176 THR A O 1
ATOM 1357 N N . MET A 1 177 ? 2.956 8.073 16.958 1.00 68.38 177 MET A N 1
ATOM 1358 C CA . MET A 1 177 ? 3.481 8.546 18.232 1.00 68.38 177 MET A CA 1
ATOM 1359 C C . MET A 1 177 ? 3.101 7.581 19.349 1.00 68.38 177 MET A C 1
ATOM 1361 O O . MET A 1 177 ? 1.940 7.213 19.506 1.00 68.38 177 MET A O 1
ATOM 1365 N N . ILE A 1 178 ? 4.091 7.195 20.147 1.00 68.75 178 ILE A N 1
ATOM 1366 C CA . ILE A 1 178 ? 3.868 6.488 21.406 1.00 68.75 178 ILE A CA 1
ATOM 1367 C C . ILE A 1 178 ? 3.722 7.559 22.484 1.00 68.75 178 ILE A C 1
ATOM 1369 O O . ILE A 1 178 ? 4.584 8.434 22.602 1.00 68.75 178 ILE A O 1
ATOM 1373 N N . SER A 1 179 ? 2.632 7.511 23.254 1.00 64.75 179 SER A N 1
ATOM 1374 C CA . SER A 1 179 ? 2.458 8.412 24.396 1.00 64.75 179 SER A CA 1
ATOM 1375 C C . SER A 1 179 ? 3.651 8.279 25.341 1.00 64.75 179 SER A C 1
ATOM 1377 O O . SER A 1 179 ? 3.930 7.189 25.837 1.00 64.75 179 SER A O 1
ATOM 1379 N N . LYS A 1 180 ? 4.336 9.396 25.608 1.00 63.78 180 LYS A N 1
ATOM 1380 C CA . LYS A 1 180 ? 5.395 9.470 26.629 1.00 63.78 180 LYS A CA 1
ATOM 1381 C C . LYS A 1 180 ? 4.830 9.481 28.049 1.00 63.78 180 LYS A C 1
ATOM 1383 O O . LYS A 1 180 ? 5.559 9.221 28.999 1.00 63.78 180 LYS A O 1
ATOM 1388 N N . PHE A 1 181 ? 3.545 9.798 28.195 1.00 62.53 181 PHE A N 1
ATOM 1389 C CA . PHE A 1 181 ? 2.873 9.773 29.484 1.00 62.53 181 PHE A CA 1
ATOM 1390 C C . PHE A 1 181 ? 2.566 8.326 29.854 1.00 62.53 181 PHE A C 1
ATOM 1392 O O . PHE A 1 181 ? 1.832 7.638 29.136 1.00 62.53 181 PHE A O 1
ATOM 1399 N N . GLY A 1 182 ? 3.138 7.881 30.974 1.00 58.06 182 GLY A N 1
ATOM 1400 C CA . GLY A 1 182 ? 2.745 6.634 31.612 1.00 58.06 182 GLY A CA 1
ATOM 1401 C C . GLY A 1 182 ? 1.263 6.695 31.967 1.00 58.06 182 GLY A C 1
ATOM 1402 O O . GLY A 1 182 ? 0.787 7.686 32.521 1.00 58.06 182 GLY A O 1
ATOM 1403 N N . LYS A 1 183 ? 0.514 5.648 31.620 1.00 63.72 183 LYS A N 1
ATOM 1404 C CA . LYS A 1 183 ? -0.872 5.526 32.069 1.00 63.72 183 LYS A CA 1
ATOM 1405 C C . LYS A 1 183 ? -0.840 5.232 33.565 1.00 63.72 183 LYS A C 1
ATOM 1407 O O . LYS A 1 183 ? -0.338 4.187 33.969 1.00 63.72 183 LYS A O 1
ATOM 1412 N N . PHE A 1 184 ? -1.358 6.149 34.377 1.00 61.41 184 PHE A N 1
ATOM 1413 C CA . PHE A 1 184 ? -1.583 5.858 35.788 1.00 61.41 184 PHE A CA 1
ATOM 1414 C C . PHE A 1 184 ? -2.557 4.679 35.903 1.00 61.41 184 PHE A C 1
ATOM 1416 O O . PHE A 1 184 ? -3.528 4.623 35.136 1.00 61.41 184 PHE A O 1
ATOM 1423 N N . PRO A 1 185 ? -2.324 3.732 36.827 1.00 67.00 185 PRO A N 1
ATOM 1424 C CA . PRO A 1 185 ? -3.282 2.668 37.067 1.00 67.00 185 PRO A CA 1
ATOM 1425 C C . PRO A 1 185 ? -4.636 3.290 37.448 1.00 67.00 185 PRO A C 1
ATOM 1427 O O . PRO A 1 185 ? -4.673 4.269 38.204 1.00 67.00 185 PRO A O 1
ATOM 1430 N N . PRO A 1 186 ? -5.754 2.779 36.906 1.00 67.38 186 PRO A N 1
ATOM 1431 C CA . PRO A 1 186 ? -7.070 3.320 37.211 1.00 67.38 186 PRO A CA 1
ATOM 1432 C C . PRO A 1 186 ? -7.329 3.218 38.716 1.00 67.38 186 PRO A C 1
ATOM 1434 O O . PRO A 1 186 ? -7.327 2.130 39.281 1.00 67.38 186 PRO A O 1
ATOM 1437 N N . GLN A 1 187 ? -7.567 4.359 39.368 1.00 73.62 187 GLN A N 1
ATOM 1438 C CA . GLN A 1 187 ? -7.766 4.409 40.823 1.00 73.62 187 GLN A CA 1
ATOM 1439 C C . GLN A 1 187 ? -9.118 3.836 41.273 1.00 73.62 187 GLN A C 1
ATOM 1441 O O . GLN A 1 187 ? -9.292 3.503 42.441 1.00 73.62 187 GLN A O 1
ATOM 1446 N N . LYS A 1 188 ? -10.093 3.729 40.361 1.00 83.31 188 LYS A N 1
ATOM 1447 C CA . LYS A 1 188 ? -11.415 3.151 40.630 1.00 83.31 188 LYS A CA 1
ATOM 1448 C C . LYS A 1 188 ? -12.058 2.584 39.367 1.00 83.31 188 LYS A C 1
ATOM 1450 O O . LYS A 1 188 ? -11.751 3.010 38.252 1.00 83.31 188 LYS A O 1
ATOM 1455 N N . LYS A 1 189 ? -12.994 1.648 39.549 1.00 81.00 189 LYS A N 1
ATOM 1456 C CA . LYS A 1 189 ? -13.812 1.081 38.470 1.00 81.00 189 LYS A CA 1
ATOM 1457 C C . LYS A 1 189 ? -14.940 2.053 38.110 1.00 81.00 189 LYS A C 1
ATOM 1459 O O . LYS A 1 189 ? -15.857 2.245 38.898 1.00 81.00 189 LYS A O 1
ATOM 1464 N N . TYR A 1 190 ? -14.871 2.653 36.922 1.00 83.69 190 TYR A N 1
ATOM 1465 C CA . TYR A 1 190 ? -15.905 3.576 36.428 1.00 83.69 190 TYR A CA 1
ATOM 1466 C C . TYR A 1 190 ? -17.084 2.861 35.761 1.00 83.69 190 TYR A C 1
ATOM 1468 O O . TYR A 1 190 ? -18.215 3.328 35.842 1.00 83.69 190 TYR A O 1
ATOM 1476 N N . PHE A 1 191 ? -16.829 1.717 35.121 1.00 88.06 191 PHE A N 1
ATOM 1477 C CA . PHE A 1 191 ? -17.821 0.999 34.324 1.00 88.06 191 PHE A CA 1
ATOM 1478 C C . PHE A 1 191 ? -17.816 -0.493 34.655 1.00 88.06 191 PHE A C 1
ATOM 1480 O O . PHE A 1 191 ? -16.760 -1.088 34.870 1.00 88.06 191 PHE A O 1
ATOM 1487 N N . GLN A 1 192 ? -19.000 -1.114 34.676 1.00 88.94 192 GLN A N 1
ATOM 1488 C CA . GLN A 1 192 ? -19.142 -2.566 34.850 1.00 88.94 192 GLN A CA 1
ATOM 1489 C C . GLN A 1 192 ? -18.857 -3.336 33.558 1.00 88.94 192 GLN A C 1
ATOM 1491 O O . GLN A 1 192 ? -18.327 -4.444 33.611 1.00 88.94 192 GLN A O 1
ATOM 1496 N N . LYS A 1 193 ? -19.205 -2.742 32.413 1.00 91.06 193 LYS A N 1
ATOM 1497 C CA . LYS A 1 193 ? -19.023 -3.293 31.070 1.00 91.06 193 LYS A CA 1
ATOM 1498 C C . LYS A 1 193 ? -18.549 -2.181 30.143 1.00 91.06 193 LYS A C 1
ATOM 1500 O O . LYS A 1 193 ? -19.006 -1.048 30.267 1.00 91.06 193 LYS A O 1
ATOM 1505 N N . VAL A 1 194 ? -17.657 -2.523 29.222 1.00 91.25 194 VAL A N 1
ATOM 1506 C CA . VAL A 1 194 ? -17.155 -1.618 28.185 1.00 91.25 194 VAL A CA 1
ATOM 1507 C C . VAL A 1 194 ? -17.390 -2.290 26.842 1.00 91.25 194 VAL A C 1
ATOM 1509 O O . VAL A 1 194 ? -17.040 -3.456 26.667 1.00 91.25 194 VAL A O 1
ATOM 1512 N N . VAL A 1 195 ? -18.001 -1.562 25.911 1.00 92.62 195 VAL A N 1
ATOM 1513 C CA . VAL A 1 195 ? -18.187 -2.008 24.529 1.00 92.62 195 VAL A CA 1
ATOM 1514 C C . VAL A 1 195 ? -17.288 -1.162 23.647 1.00 92.62 195 VAL A C 1
ATOM 1516 O O . VAL A 1 195 ? -17.372 0.064 23.669 1.00 92.62 195 VAL A O 1
ATOM 1519 N N . LEU A 1 196 ? -16.429 -1.827 22.879 1.00 91.69 196 LEU A N 1
ATOM 1520 C CA . LEU A 1 196 ? -15.585 -1.193 21.880 1.00 91.69 196 LEU A CA 1
ATOM 1521 C C . LEU A 1 196 ? -16.094 -1.584 20.496 1.00 91.69 196 LEU A C 1
ATOM 1523 O O . LEU A 1 196 ? -16.013 -2.749 20.111 1.00 91.69 196 LEU A O 1
ATOM 1527 N N . LEU A 1 197 ? -16.627 -0.607 19.766 1.00 90.88 197 LEU A N 1
ATOM 1528 C CA . LEU A 1 197 ? -17.077 -0.783 18.392 1.00 90.88 197 LEU A CA 1
ATOM 1529 C C . LEU A 1 197 ? -16.039 -0.184 17.447 1.00 90.88 197 LEU A C 1
ATOM 1531 O O . LEU A 1 197 ? -15.788 1.018 17.485 1.00 90.88 197 LEU A O 1
ATOM 1535 N N . ASN A 1 198 ? -15.466 -1.022 16.588 1.00 88.94 198 ASN A N 1
ATOM 1536 C CA . ASN A 1 198 ? -14.629 -0.580 15.483 1.00 88.94 198 ASN A CA 1
ATOM 1537 C C . ASN A 1 198 ? -15.339 -0.877 14.161 1.00 88.94 198 ASN A C 1
ATOM 1539 O O . ASN A 1 198 ? -15.711 -2.023 13.909 1.00 88.94 198 ASN A O 1
ATOM 1543 N N . ILE A 1 199 ? -15.516 0.145 13.327 1.00 87.06 199 ILE A N 1
ATOM 1544 C CA . ILE A 1 199 ? -16.143 0.019 12.009 1.00 87.06 199 ILE A CA 1
ATOM 1545 C C . ILE A 1 199 ? -15.023 0.066 10.969 1.00 87.06 199 ILE A C 1
ATOM 1547 O O . ILE A 1 199 ? -14.424 1.118 10.744 1.00 87.06 199 ILE A O 1
ATOM 1551 N N . ASP A 1 200 ? -14.716 -1.082 10.364 1.00 84.00 200 ASP A N 1
ATOM 1552 C CA . ASP A 1 200 ? -13.641 -1.176 9.374 1.00 84.00 200 ASP A CA 1
ATOM 1553 C C . ASP A 1 200 ? -13.960 -0.335 8.127 1.00 84.00 200 ASP A C 1
ATOM 1555 O O . ASP A 1 200 ? -15.104 -0.271 7.679 1.00 84.00 200 ASP A O 1
ATOM 1559 N N . GLY A 1 201 ? -12.951 0.348 7.586 1.00 81.62 201 GLY A N 1
ATOM 1560 C CA . GLY A 1 201 ? -13.101 1.243 6.436 1.00 81.62 201 GLY A CA 1
ATOM 1561 C C . GLY A 1 201 ? -13.954 2.497 6.680 1.00 81.62 201 GLY A C 1
ATOM 1562 O O . GLY A 1 201 ? -14.248 3.215 5.723 1.00 81.62 201 GLY A O 1
ATOM 1563 N N . CYS A 1 202 ? -14.342 2.794 7.927 1.00 86.38 202 CYS A N 1
ATOM 1564 C CA . CYS A 1 202 ? -15.140 3.974 8.259 1.00 86.38 202 CYS A CA 1
ATOM 1565 C C . CYS A 1 202 ? -14.310 5.260 8.147 1.00 86.38 202 CYS A C 1
ATOM 1567 O O . CYS A 1 202 ? -13.659 5.710 9.091 1.00 86.38 202 CYS A O 1
ATOM 1569 N N . ARG A 1 203 ? -14.325 5.852 6.955 1.00 84.56 203 ARG A N 1
ATOM 1570 C CA . ARG A 1 203 ? -13.725 7.156 6.683 1.00 84.56 203 ARG A CA 1
ATOM 1571 C C . ARG A 1 203 ? -14.455 8.258 7.450 1.00 84.56 203 ARG A C 1
ATOM 1573 O O . ARG A 1 203 ? -15.661 8.418 7.281 1.00 84.56 203 ARG A O 1
ATOM 1580 N N . PHE A 1 204 ? -13.716 9.032 8.247 1.00 88.19 204 PHE A N 1
ATOM 1581 C CA . PHE A 1 204 ? -14.283 10.081 9.101 1.00 88.19 204 PHE A CA 1
ATOM 1582 C C . PHE A 1 204 ? -15.045 11.147 8.304 1.00 88.19 204 PHE A C 1
ATOM 1584 O O . PHE A 1 204 ? -16.168 11.479 8.659 1.00 88.19 204 PHE A O 1
ATOM 1591 N N . ASP A 1 205 ? -14.484 11.605 7.182 1.00 87.00 205 ASP A N 1
ATOM 1592 C CA . ASP A 1 205 ? -15.100 12.607 6.306 1.00 87.00 205 ASP A CA 1
ATOM 1593 C C . ASP A 1 205 ? -16.414 12.124 5.681 1.00 87.00 205 ASP A C 1
ATOM 1595 O O . ASP A 1 205 ? -17.369 12.886 5.542 1.00 87.00 205 ASP A O 1
ATOM 1599 N N . HIS A 1 206 ? -16.499 10.838 5.340 1.00 86.50 206 HIS A N 1
ATOM 1600 C CA . HIS A 1 206 ? -17.754 10.256 4.883 1.00 86.50 206 HIS A CA 1
ATOM 1601 C C . HIS A 1 206 ? -18.741 10.103 6.046 1.00 86.50 206 HIS A C 1
ATOM 1603 O O . HIS A 1 206 ? -19.892 10.510 5.932 1.00 86.50 206 HIS A O 1
ATOM 1609 N N . PHE A 1 207 ? -18.278 9.594 7.190 1.00 88.69 207 PHE A N 1
ATOM 1610 C CA . PHE A 1 207 ? -19.085 9.386 8.392 1.00 88.69 207 PHE A CA 1
ATOM 1611 C C . PHE A 1 207 ? -19.749 10.672 8.911 1.00 88.69 207 PHE A C 1
ATOM 1613 O O . PHE A 1 207 ? -20.898 10.639 9.357 1.00 88.69 207 PHE A O 1
ATOM 1620 N N . THR A 1 208 ? -19.072 11.820 8.840 1.00 88.06 208 THR A N 1
ATOM 1621 C CA . THR A 1 208 ? -19.639 13.121 9.238 1.00 88.06 208 THR A CA 1
ATOM 1622 C C . THR A 1 208 ? -20.724 13.623 8.286 1.00 88.06 208 THR A C 1
ATOM 1624 O O . THR A 1 208 ? -21.608 14.355 8.718 1.00 88.06 208 THR A O 1
ATOM 1627 N N . ASN A 1 209 ? -20.702 13.191 7.023 1.00 89.19 209 ASN A N 1
ATOM 1628 C CA . ASN A 1 209 ? -21.669 13.604 6.003 1.00 89.19 209 ASN A CA 1
ATOM 1629 C C . ASN A 1 209 ? -22.921 12.713 5.948 1.00 89.19 209 ASN A C 1
ATOM 1631 O O . ASN A 1 209 ? -23.882 13.055 5.264 1.00 89.19 209 ASN A O 1
ATOM 1635 N N . LEU A 1 210 ? -22.920 11.574 6.644 1.00 89.44 210 LEU A N 1
ATOM 1636 C CA . LEU A 1 210 ? -24.072 10.678 6.712 1.00 89.44 210 LEU A CA 1
ATOM 1637 C C . LEU A 1 210 ? -25.116 11.174 7.723 1.00 89.44 210 LEU A C 1
ATOM 1639 O O . LEU A 1 210 ? -24.774 11.674 8.804 1.00 89.44 210 LEU A O 1
ATOM 1643 N N . ASP A 1 211 ? -26.391 10.955 7.393 1.00 92.06 211 ASP A N 1
ATOM 1644 C CA . ASP A 1 211 ? -27.506 11.125 8.324 1.00 92.06 211 ASP A CA 1
ATOM 1645 C C . ASP A 1 211 ? -27.550 9.947 9.307 1.00 92.06 211 ASP A C 1
ATOM 1647 O O . ASP A 1 211 ? -28.043 8.860 9.008 1.00 92.06 211 ASP A O 1
ATOM 1651 N N . MET A 1 212 ? -26.941 10.153 10.474 1.00 90.94 212 MET A N 1
ATOM 1652 C CA . MET A 1 212 ? -26.747 9.129 11.501 1.00 90.94 212 MET A CA 1
ATOM 1653 C C . MET A 1 212 ? -27.254 9.650 12.854 1.00 90.94 212 MET A C 1
ATOM 1655 O O . MET A 1 212 ? -26.440 9.990 13.721 1.00 90.94 212 MET A O 1
ATOM 1659 N N . PRO A 1 213 ? -28.580 9.723 13.083 1.00 93.31 213 PRO A N 1
ATOM 1660 C CA . PRO A 1 213 ? -29.164 10.402 14.245 1.00 93.31 213 PRO A CA 1
ATOM 1661 C C . PRO A 1 213 ? -28.660 9.842 15.581 1.00 93.31 213 PRO A C 1
ATOM 1663 O O . PRO A 1 213 ? -28.367 10.595 16.510 1.00 93.31 213 PRO A O 1
ATOM 1666 N N . THR A 1 214 ? -28.467 8.523 15.673 1.00 93.75 214 THR A N 1
ATOM 1667 C CA . THR A 1 214 ? -27.896 7.882 16.865 1.00 93.75 214 THR A CA 1
ATOM 1668 C C . THR A 1 214 ? -26.448 8.301 17.106 1.00 93.75 214 THR A C 1
ATOM 1670 O O . THR A 1 214 ? -26.089 8.597 18.243 1.00 93.75 214 THR A O 1
ATOM 1673 N N . ALA A 1 215 ? -25.618 8.365 16.060 1.00 91.62 215 ALA A N 1
ATOM 1674 C CA . ALA A 1 215 ? -24.227 8.790 16.193 1.00 91.62 215 ALA A CA 1
ATOM 1675 C C . ALA A 1 215 ? -24.127 10.265 16.607 1.00 91.62 215 ALA A C 1
ATOM 1677 O O . ALA A 1 215 ? -23.355 10.588 17.505 1.00 91.62 215 ALA A O 1
ATOM 1678 N N . ARG A 1 216 ? -24.964 11.142 16.031 1.00 93.44 216 ARG A N 1
ATOM 1679 C CA . ARG A 1 216 ? -25.027 12.569 16.403 1.00 93.44 216 ARG A CA 1
ATOM 1680 C C . ARG A 1 216 ? -25.474 12.765 17.848 1.00 93.44 216 ARG A C 1
ATOM 1682 O O . ARG A 1 216 ? -24.937 13.618 18.549 1.00 93.44 216 ARG A O 1
ATOM 1689 N N . ARG A 1 217 ? -26.422 11.951 18.322 1.00 95.31 217 ARG A N 1
ATOM 1690 C CA . ARG A 1 217 ? -26.819 11.955 19.733 1.00 95.31 217 ARG A CA 1
ATOM 1691 C C . ARG A 1 217 ? -25.662 11.540 20.644 1.00 95.31 217 ARG A C 1
ATOM 1693 O O . ARG A 1 217 ? -25.388 12.247 21.604 1.00 95.31 217 ARG A O 1
ATOM 1700 N N . LEU A 1 218 ? -24.960 10.447 20.323 1.00 93.38 218 LEU A N 1
ATOM 1701 C CA . LEU A 1 218 ? -23.797 9.982 21.095 1.00 93.38 218 LEU A CA 1
ATOM 1702 C C . LEU A 1 218 ? -22.664 11.015 21.127 1.00 93.38 218 LEU A C 1
ATOM 1704 O O . LEU A 1 218 ? -22.016 11.178 22.154 1.00 93.38 218 LEU A O 1
ATOM 1708 N N . GLU A 1 219 ? -22.445 11.724 20.024 1.00 91.31 219 GLU A N 1
ATOM 1709 C CA . GLU A 1 219 ? -21.479 12.819 19.936 1.00 91.31 219 GLU A CA 1
ATOM 1710 C C . GLU A 1 219 ? -21.862 14.006 20.833 1.00 91.31 219 GLU A C 1
ATOM 1712 O O . GLU A 1 219 ? -20.997 14.572 21.493 1.00 91.31 219 GLU A O 1
ATOM 1717 N N . LYS A 1 220 ? -23.154 14.357 20.895 1.00 93.69 220 LYS A N 1
ATOM 1718 C CA . LYS A 1 220 ? -23.669 15.458 21.724 1.00 93.69 220 LYS A CA 1
ATOM 1719 C C . LYS A 1 220 ? -23.710 15.125 23.219 1.00 93.69 220 LYS A C 1
ATOM 1721 O O . LYS A 1 220 ? -23.478 16.003 24.043 1.00 93.69 220 LYS A O 1
ATOM 1726 N N . GLU A 1 221 ? -24.078 13.894 23.565 1.00 96.38 221 GLU A N 1
ATOM 1727 C CA . GLU A 1 221 ? -24.251 13.440 24.954 1.00 96.38 221 GLU A CA 1
ATOM 1728 C C . GLU A 1 221 ? -22.957 12.885 25.570 1.00 96.38 221 GLU A C 1
ATOM 1730 O O . GLU A 1 221 ? -22.854 12.772 26.790 1.00 96.38 221 GLU A O 1
ATOM 1735 N N . GLY A 1 222 ? -21.987 12.508 24.736 1.00 93.12 222 GLY A N 1
ATOM 1736 C CA . GLY A 1 222 ? -20.733 11.886 25.143 1.00 93.12 222 GLY A CA 1
ATOM 1737 C C . GLY A 1 222 ? -19.506 12.757 24.885 1.00 93.12 222 GLY A C 1
ATOM 1738 O O . GLY A 1 222 ? -19.571 13.981 24.812 1.00 93.12 222 GLY A O 1
ATOM 1739 N N . THR A 1 223 ? -18.360 12.090 24.750 1.00 92.31 223 THR A N 1
ATOM 1740 C CA . THR A 1 223 ? -17.092 12.725 24.379 1.00 92.31 223 THR A CA 1
ATOM 1741 C C . THR A 1 223 ? -16.764 12.393 22.933 1.00 92.31 223 THR A C 1
ATOM 1743 O O . THR A 1 223 ? -16.709 11.219 22.562 1.00 92.31 223 THR A O 1
ATOM 1746 N N . SER A 1 224 ? -16.468 13.418 22.140 1.00 91.56 224 SER A N 1
ATOM 1747 C CA . SER A 1 224 ? -16.002 13.280 20.763 1.00 91.56 224 SER A CA 1
ATOM 1748 C C . SER A 1 224 ? -14.675 14.002 20.541 1.00 91.56 224 SER A C 1
ATOM 1750 O O . SER A 1 224 ? -14.274 14.883 21.304 1.00 91.56 224 SER A O 1
ATOM 1752 N N . VAL A 1 225 ? -13.967 13.594 19.488 1.00 89.31 225 VAL A N 1
ATOM 1753 C CA . VAL A 1 225 ? -12.758 14.269 19.012 1.00 89.31 225 VAL A CA 1
ATOM 1754 C C . VAL A 1 225 ? -13.108 14.950 17.698 1.00 89.31 225 VAL A C 1
ATOM 1756 O O . VAL A 1 225 ? -13.496 14.271 16.750 1.00 89.31 225 VAL A O 1
ATOM 1759 N N . LYS A 1 226 ? -12.970 16.280 17.654 1.00 84.94 226 LYS A N 1
ATOM 1760 C CA . LYS A 1 226 ? -13.427 17.132 16.545 1.00 84.94 226 LYS A CA 1
ATOM 1761 C C . LYS A 1 226 ? -12.943 16.663 15.167 1.00 84.94 226 LYS A C 1
ATOM 1763 O O . LYS A 1 226 ? -13.733 16.627 14.234 1.00 84.94 226 LYS A O 1
ATOM 1768 N N . ASP A 1 227 ? -11.676 16.269 15.071 1.00 85.44 227 ASP A N 1
ATOM 1769 C CA . ASP A 1 227 ? -11.038 15.857 13.811 1.00 85.44 227 ASP A CA 1
ATOM 1770 C C . ASP A 1 227 ? -10.837 14.330 13.724 1.00 85.44 227 ASP A C 1
ATOM 1772 O O . ASP A 1 227 ? -10.053 13.828 12.918 1.00 85.44 227 ASP A O 1
ATOM 1776 N N . GLY A 1 228 ? -11.530 13.576 14.583 1.00 86.25 228 GLY A N 1
ATOM 1777 C CA . GLY A 1 228 ? -11.346 12.137 14.722 1.00 86.25 228 GLY A CA 1
ATOM 1778 C C . GLY A 1 228 ? -9.983 11.753 15.312 1.00 86.25 228 GLY A C 1
ATOM 1779 O O . GLY A 1 228 ? -9.259 12.5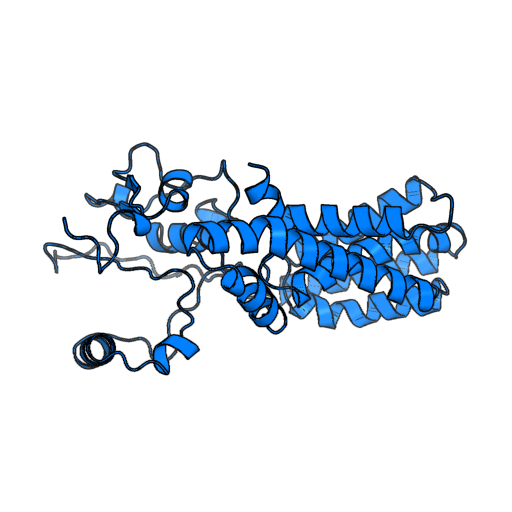68 15.883 1.00 86.25 228 GLY A O 1
ATOM 1780 N N . ALA A 1 229 ? -9.646 10.468 15.212 1.00 86.25 229 ALA A N 1
ATOM 1781 C CA . ALA A 1 229 ? -8.361 9.933 15.650 1.00 86.25 229 ALA A CA 1
ATOM 1782 C C . ALA A 1 229 ? -7.513 9.515 14.444 1.00 86.25 229 ALA A C 1
ATOM 1784 O O . ALA A 1 229 ? -8.001 8.858 13.522 1.00 86.25 229 ALA A O 1
ATOM 1785 N N . THR A 1 230 ? -6.221 9.840 14.473 1.00 85.94 230 THR A N 1
ATOM 1786 C CA . THR A 1 230 ? -5.273 9.381 13.453 1.00 85.94 230 THR A CA 1
ATOM 1787 C C . THR A 1 230 ? -4.951 7.905 13.669 1.00 85.94 230 THR A C 1
ATOM 1789 O O . THR A 1 230 ? -4.440 7.516 14.721 1.00 85.94 230 THR A O 1
ATOM 1792 N N . THR A 1 231 ? -5.227 7.080 12.661 1.00 88.44 231 THR A N 1
ATOM 1793 C CA . THR A 1 231 ? -4.865 5.657 12.669 1.00 88.44 231 THR A CA 1
ATOM 1794 C C . THR A 1 231 ? -3.361 5.439 12.454 1.00 88.44 231 THR A C 1
ATOM 1796 O O . THR A 1 231 ? -2.602 6.361 12.145 1.00 88.44 231 THR A O 1
ATOM 1799 N N . VAL A 1 232 ? -2.911 4.198 12.620 1.00 89.56 232 VAL A N 1
ATOM 1800 C CA . VAL A 1 232 ? -1.531 3.796 12.338 1.00 89.56 232 VAL A CA 1
ATOM 1801 C C . VAL A 1 232 ? -1.258 3.739 10.837 1.00 89.56 232 VAL A C 1
ATOM 1803 O O . VAL A 1 232 ? -2.155 3.492 10.031 1.00 89.56 232 VAL A O 1
ATOM 1806 N N . TYR A 1 233 ? 0.003 3.943 10.460 1.00 87.62 233 TYR A N 1
ATOM 1807 C CA . TYR A 1 233 ? 0.453 3.762 9.085 1.00 87.62 233 TYR A CA 1
ATOM 1808 C C . TYR A 1 233 ? 1.147 2.395 8.928 1.00 87.62 233 TYR A C 1
ATOM 1810 O O . TYR A 1 233 ? 1.995 2.046 9.747 1.00 87.62 233 TYR A O 1
ATOM 1818 N N . ARG A 1 234 ? 0.843 1.592 7.901 1.00 87.56 234 ARG A N 1
ATOM 1819 C CA . ARG A 1 234 ? -0.233 1.758 6.902 1.00 87.56 234 ARG A CA 1
ATOM 1820 C C . ARG A 1 234 ? -1.618 1.513 7.518 1.00 87.56 234 ARG A C 1
ATOM 1822 O O . ARG A 1 234 ? -1.758 0.655 8.387 1.00 87.56 234 ARG A O 1
ATOM 1829 N N . ALA A 1 235 ? -2.635 2.224 7.022 1.00 85.62 235 ALA A N 1
ATOM 1830 C CA . ALA A 1 235 ? -4.031 2.116 7.466 1.00 85.62 235 ALA A CA 1
ATOM 1831 C C . ALA A 1 235 ? -4.690 0.810 6.970 1.00 85.62 235 ALA A C 1
ATOM 1833 O O . ALA A 1 235 ? -5.591 0.814 6.134 1.00 85.62 235 ALA A O 1
ATOM 1834 N N . LEU A 1 236 ? -4.172 -0.322 7.446 1.00 87.94 236 LEU A N 1
ATOM 1835 C CA . LEU A 1 236 ? -4.615 -1.677 7.137 1.00 87.94 236 LEU A CA 1
ATOM 1836 C C . LEU A 1 236 ? -5.410 -2.248 8.319 1.00 87.94 236 LEU A C 1
ATOM 1838 O O . LEU A 1 236 ? -5.082 -1.971 9.474 1.00 87.94 236 LEU A O 1
ATOM 1842 N N . THR A 1 237 ? -6.397 -3.099 8.032 1.00 87.06 237 THR A N 1
ATOM 1843 C CA . THR A 1 237 ? -7.271 -3.730 9.033 1.00 87.06 237 THR A CA 1
ATOM 1844 C C . THR A 1 237 ? -6.493 -4.409 10.166 1.00 87.06 237 THR A C 1
ATOM 1846 O O . THR A 1 237 ? -6.670 -4.038 11.324 1.00 87.06 237 THR A O 1
ATOM 1849 N N . ASN A 1 238 ? -5.599 -5.368 9.878 1.00 89.94 238 ASN A N 1
ATOM 1850 C CA . ASN A 1 238 ? -4.928 -6.132 10.942 1.00 89.94 238 ASN A CA 1
ATOM 1851 C C . ASN A 1 238 ? -4.039 -5.240 11.836 1.00 89.94 238 ASN A C 1
ATOM 1853 O O . ASN A 1 238 ? -4.188 -5.310 13.058 1.00 89.94 238 ASN A O 1
ATOM 1857 N N . PRO A 1 239 ? -3.147 -4.385 11.285 1.00 91.06 239 PRO A N 1
ATOM 1858 C CA . PRO A 1 239 ? -2.366 -3.451 12.092 1.00 91.06 239 PRO A CA 1
ATOM 1859 C C . PRO A 1 239 ? -3.228 -2.505 12.929 1.00 91.06 239 PRO A C 1
ATOM 1861 O O . PRO A 1 239 ? -2.972 -2.370 14.120 1.00 91.06 239 PRO A O 1
ATOM 1864 N N . ALA A 1 240 ? -4.271 -1.902 12.347 1.00 91.12 240 ALA A N 1
ATOM 1865 C CA . ALA A 1 240 ? -5.128 -0.954 13.056 1.00 91.12 240 ALA A CA 1
ATOM 1866 C C . ALA A 1 240 ? -5.886 -1.614 14.217 1.00 91.12 240 ALA A C 1
ATOM 1868 O O . ALA A 1 240 ? -5.881 -1.091 15.329 1.00 91.12 240 ALA A O 1
ATOM 1869 N N . PHE A 1 241 ? -6.482 -2.791 13.997 1.00 92.00 241 PHE A N 1
ATOM 1870 C CA . PHE A 1 241 ? -7.165 -3.531 15.060 1.00 92.00 241 PHE A CA 1
ATOM 1871 C C . PHE A 1 241 ? -6.197 -3.948 16.171 1.00 92.00 241 PHE A C 1
ATOM 1873 O O . PHE A 1 241 ? -6.511 -3.789 17.350 1.00 92.00 241 PHE A O 1
ATOM 1880 N N . ALA A 1 242 ? -5.012 -4.448 15.813 1.00 92.94 242 ALA A N 1
ATOM 1881 C CA . ALA A 1 242 ? -3.997 -4.798 16.797 1.00 92.94 242 ALA A CA 1
ATOM 1882 C C . ALA A 1 242 ? -3.573 -3.570 17.618 1.00 92.94 242 ALA A C 1
ATOM 1884 O O . ALA A 1 242 ? -3.550 -3.649 18.842 1.00 92.94 242 ALA A O 1
ATOM 1885 N N . SER A 1 243 ? -3.355 -2.418 16.975 1.00 92.69 243 SER A N 1
ATOM 1886 C CA . SER A 1 243 ? -3.031 -1.163 17.661 1.00 92.69 243 SER A CA 1
ATOM 1887 C C . SER A 1 243 ? -4.144 -0.684 18.597 1.00 92.69 243 SER A C 1
ATOM 1889 O O . SER A 1 243 ? -3.850 -0.176 19.675 1.00 92.69 243 SER A O 1
ATOM 1891 N N . ILE A 1 244 ? -5.416 -0.873 18.235 1.00 92.44 244 ILE A N 1
ATOM 1892 C CA . ILE A 1 244 ? -6.559 -0.572 19.112 1.00 92.44 244 ILE A CA 1
ATOM 1893 C C . ILE A 1 244 ? -6.530 -1.461 20.366 1.00 92.44 244 ILE A C 1
ATOM 1895 O O . ILE A 1 244 ? -6.728 -0.971 21.478 1.00 92.44 244 ILE A O 1
ATOM 1899 N N . LEU A 1 245 ? -6.253 -2.758 20.203 1.00 92.75 245 LEU A N 1
ATOM 1900 C CA . LEU A 1 245 ? -6.237 -3.722 21.306 1.00 92.75 245 LEU A CA 1
ATOM 1901 C C . LEU A 1 245 ? -5.012 -3.586 22.216 1.00 92.75 245 LEU A C 1
ATOM 1903 O O . LEU A 1 245 ? -5.105 -3.920 23.395 1.00 92.75 245 LEU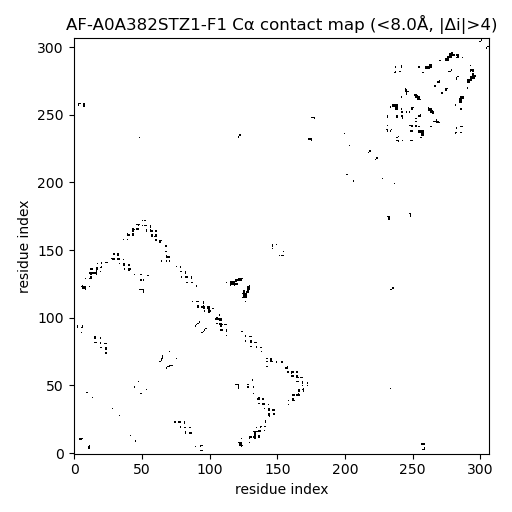 A O 1
ATOM 1907 N N . THR A 1 246 ? -3.874 -3.119 21.701 1.00 91.56 246 THR A N 1
ATOM 1908 C CA . THR A 1 246 ? -2.617 -3.017 22.466 1.00 91.56 246 THR A CA 1
ATOM 1909 C C . THR A 1 246 ? -2.251 -1.595 22.865 1.00 91.56 246 THR A C 1
ATOM 1911 O O . THR A 1 246 ? -1.376 -1.406 23.705 1.00 91.56 246 THR A O 1
ATOM 1914 N N . ALA A 1 247 ? -2.895 -0.584 22.276 1.00 89.62 247 ALA A N 1
ATOM 1915 C CA . ALA A 1 247 ? -2.513 0.823 22.380 1.00 89.62 247 ALA A CA 1
ATOM 1916 C C . ALA A 1 247 ? -1.040 1.095 21.998 1.00 89.62 247 ALA A C 1
ATOM 1918 O O . ALA A 1 247 ? -0.411 2.010 22.533 1.00 89.62 247 ALA A O 1
ATOM 1919 N N . THR A 1 248 ? -0.479 0.299 21.085 1.00 88.44 248 THR A N 1
ATOM 1920 C CA . THR A 1 248 ? 0.904 0.423 20.597 1.00 88.44 248 THR A CA 1
ATOM 1921 C C . THR A 1 248 ? 0.944 0.405 19.066 1.00 88.44 248 THR A C 1
ATOM 1923 O O . THR A 1 248 ? -0.023 -0.026 18.446 1.00 88.44 248 THR A O 1
ATOM 1926 N N . PRO A 1 249 ? 2.023 0.886 18.421 1.00 90.44 249 PRO A N 1
ATOM 1927 C CA . PRO A 1 249 ? 2.149 0.846 16.963 1.00 90.44 249 PRO A CA 1
ATOM 1928 C C . PRO A 1 249 ? 2.546 -0.542 16.420 1.00 90.44 249 PRO A C 1
ATOM 1930 O O . PRO A 1 249 ? 3.099 -1.359 17.168 1.00 90.44 249 PRO A O 1
ATOM 1933 N N . PRO A 1 250 ? 2.411 -0.776 15.096 1.00 91.88 250 PRO A N 1
ATOM 1934 C CA . PRO A 1 250 ? 2.804 -2.021 14.421 1.00 91.88 250 PRO A CA 1
ATOM 1935 C C . PRO A 1 250 ? 4.236 -2.487 14.668 1.00 91.88 250 PRO A C 1
ATOM 1937 O O . PRO A 1 250 ? 4.512 -3.688 14.711 1.00 91.88 250 PRO A O 1
ATOM 1940 N N . THR A 1 251 ? 5.162 -1.548 14.862 1.00 89.06 251 THR A N 1
ATOM 1941 C CA . THR A 1 251 ? 6.565 -1.835 15.191 1.00 89.06 251 THR A CA 1
ATOM 1942 C C . THR A 1 251 ? 6.748 -2.464 16.570 1.00 89.06 251 THR A C 1
ATOM 1944 O O . THR A 1 251 ? 7.760 -3.123 16.787 1.00 89.06 251 THR A O 1
ATOM 1947 N N . VAL A 1 252 ? 5.779 -2.287 17.473 1.00 90.75 252 VAL A N 1
ATOM 1948 C CA . VAL A 1 252 ? 5.802 -2.784 18.852 1.00 90.75 252 VAL A CA 1
ATOM 1949 C C . VAL A 1 252 ? 4.967 -4.059 18.987 1.00 90.75 252 VAL A C 1
ATOM 1951 O O . VAL A 1 252 ? 5.497 -5.069 19.436 1.00 90.75 252 VAL A O 1
ATOM 1954 N N . HIS A 1 253 ? 3.700 -4.070 18.549 1.00 92.25 253 HIS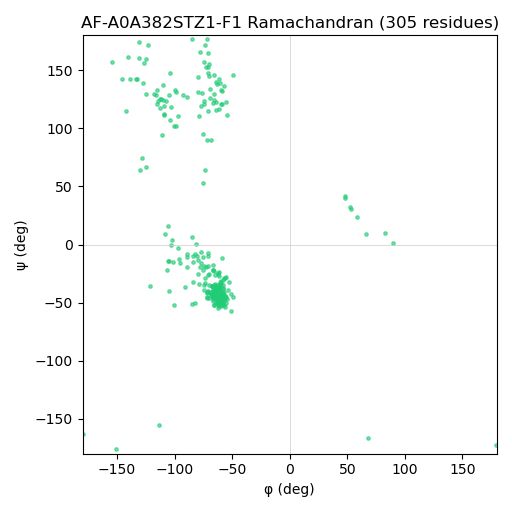 A N 1
ATOM 1955 C CA . HIS A 1 253 ? 2.858 -5.275 18.676 1.00 92.25 253 HIS A CA 1
ATOM 1956 C C . HIS A 1 253 ? 3.155 -6.367 17.635 1.00 92.25 253 HIS A C 1
ATOM 1958 O O . HIS A 1 253 ? 2.748 -7.511 17.829 1.00 92.25 253 HIS A O 1
ATOM 1964 N N . GLY A 1 254 ? 3.861 -6.047 16.544 1.00 91.25 254 GLY A N 1
ATOM 1965 C CA . GLY A 1 254 ? 4.372 -7.026 15.575 1.00 91.25 254 GLY A CA 1
ATOM 1966 C C . GLY A 1 254 ? 3.444 -7.376 14.405 1.00 91.25 254 GLY A C 1
ATOM 1967 O O . GLY A 1 254 ? 3.840 -8.170 13.554 1.00 91.25 254 GLY A O 1
ATOM 1968 N N . VAL A 1 255 ? 2.256 -6.769 14.317 1.00 91.62 255 VAL A N 1
ATOM 1969 C CA . VAL A 1 255 ? 1.287 -6.981 13.221 1.00 91.62 255 VAL A CA 1
ATOM 1970 C C . VAL A 1 255 ? 1.394 -5.810 12.245 1.00 91.62 255 VAL A C 1
ATOM 1972 O O . VAL A 1 255 ? 0.922 -4.717 12.540 1.00 91.62 255 VAL A O 1
ATOM 1975 N N . LYS A 1 256 ? 2.062 -6.015 11.107 1.00 88.12 256 LYS A N 1
ATOM 1976 C CA . LYS A 1 256 ? 2.487 -4.957 10.171 1.00 88.12 256 LYS A CA 1
ATOM 1977 C C . LYS A 1 256 ? 1.680 -4.897 8.876 1.00 88.12 256 LYS A C 1
ATOM 1979 O O . LYS A 1 256 ? 1.661 -3.856 8.232 1.00 88.12 256 LYS A O 1
ATOM 1984 N N . ASN A 1 257 ? 1.023 -5.985 8.483 1.00 84.25 257 ASN A N 1
ATOM 1985 C CA . ASN A 1 257 ? 0.173 -6.025 7.291 1.00 84.25 257 ASN A CA 1
ATOM 1986 C C . ASN A 1 257 ? -0.962 -7.054 7.443 1.00 84.25 257 ASN A C 1
ATOM 1988 O O . ASN A 1 257 ? -1.135 -7.656 8.502 1.00 84.25 257 ASN A O 1
ATOM 1992 N N . ASN A 1 258 ? -1.748 -7.237 6.380 1.00 81.62 258 ASN A N 1
ATOM 1993 C CA . ASN A 1 258 ? -2.902 -8.139 6.363 1.00 81.62 258 ASN A CA 1
ATOM 1994 C C . ASN A 1 258 ? -2.549 -9.607 6.046 1.00 81.62 258 ASN A C 1
ATOM 1996 O O . ASN A 1 258 ? -3.457 -10.427 5.891 1.00 81.62 258 ASN A O 1
ATOM 2000 N N . ASN A 1 259 ? -1.261 -9.961 5.952 1.00 77.56 259 ASN A N 1
ATOM 2001 C CA . ASN A 1 259 ? -0.856 -11.347 5.730 1.00 77.56 259 ASN A CA 1
ATOM 2002 C C . ASN A 1 259 ? -1.017 -12.196 6.997 1.00 77.56 259 ASN A C 1
ATOM 2004 O O . ASN A 1 259 ? -1.000 -11.708 8.128 1.00 77.56 259 ASN A O 1
ATOM 2008 N N . PHE A 1 260 ? -1.139 -13.503 6.785 1.00 75.25 260 PHE A N 1
ATOM 2009 C CA . PHE A 1 260 ? -1.163 -14.494 7.855 1.00 75.25 260 PHE A CA 1
ATOM 2010 C C . PHE A 1 260 ? 0.205 -14.682 8.521 1.00 75.25 260 PHE A C 1
ATOM 2012 O O . PHE A 1 260 ? 1.239 -14.304 7.972 1.00 75.25 260 PHE A O 1
ATOM 2019 N N . GLY A 1 261 ? 0.201 -15.321 9.695 1.00 79.81 261 GLY A N 1
ATOM 2020 C CA . GLY A 1 261 ? 1.420 -15.670 10.435 1.00 79.81 261 GLY A CA 1
ATOM 2021 C C . GLY A 1 261 ? 1.988 -14.533 11.287 1.00 79.81 261 GLY A C 1
ATOM 2022 O O . GLY A 1 261 ? 3.097 -14.646 11.803 1.00 79.81 261 GLY A O 1
ATOM 2023 N N . GLN A 1 262 ? 1.239 -13.440 11.442 1.00 86.12 262 GLN A N 1
ATOM 2024 C CA . GLN A 1 262 ? 1.559 -12.350 12.359 1.00 86.12 262 GLN A CA 1
ATOM 2025 C C . GLN A 1 262 ? 0.527 -12.326 13.478 1.00 86.12 262 GLN A C 1
ATOM 2027 O O . GLN A 1 262 ? -0.667 -12.239 13.214 1.00 86.12 262 GLN A O 1
ATOM 2032 N N . PHE A 1 263 ? 1.008 -12.374 14.712 1.00 90.50 263 PHE A N 1
ATOM 2033 C CA . PHE A 1 263 ? 0.202 -12.340 15.925 1.00 90.50 263 PHE A CA 1
ATOM 2034 C C . PHE A 1 263 ? 0.705 -11.235 16.850 1.00 90.50 263 PHE A C 1
ATOM 2036 O O . PHE A 1 263 ? 1.862 -10.813 16.753 1.00 90.50 263 PHE A O 1
ATOM 2043 N N . ILE A 1 264 ? -0.171 -10.756 17.730 1.00 93.31 264 ILE A N 1
ATOM 2044 C CA . ILE A 1 264 ? 0.157 -9.749 18.739 1.00 93.31 264 ILE A CA 1
ATOM 2045 C C . ILE A 1 264 ? 1.183 -10.323 19.722 1.00 93.31 264 ILE A C 1
ATOM 2047 O O . ILE A 1 264 ? 0.936 -11.328 20.385 1.00 93.31 264 ILE A O 1
ATOM 2051 N N . ARG A 1 265 ? 2.333 -9.652 19.842 1.00 91.75 265 ARG A N 1
ATOM 2052 C CA . ARG A 1 265 ? 3.464 -10.074 20.695 1.00 91.75 265 ARG A CA 1
ATOM 2053 C C . ARG A 1 265 ? 3.577 -9.306 22.009 1.00 91.75 265 ARG A C 1
ATOM 2055 O O . ARG A 1 265 ? 4.539 -9.482 22.747 1.00 91.75 265 ARG A O 1
ATOM 2062 N N . THR A 1 266 ? 2.629 -8.419 22.281 1.00 91.69 266 THR A N 1
ATOM 2063 C CA . THR A 1 266 ? 2.636 -7.539 23.453 1.00 91.69 266 THR A CA 1
ATOM 2064 C C . THR A 1 266 ? 1.375 -7.728 24.279 1.00 91.69 266 THR A C 1
ATOM 2066 O O . THR A 1 266 ? 0.444 -8.416 23.863 1.00 91.69 266 THR A O 1
ATOM 2069 N N . GLN A 1 267 ? 1.332 -7.111 25.457 1.00 92.94 267 GLN A N 1
ATOM 2070 C CA . GLN A 1 267 ? 0.102 -7.050 26.235 1.00 92.94 267 GLN A CA 1
ATOM 2071 C C . GLN A 1 267 ? -0.976 -6.262 25.466 1.00 92.94 267 GLN A C 1
ATOM 2073 O O . GLN A 1 267 ? -0.683 -5.234 24.851 1.00 92.94 267 GLN A O 1
ATOM 2078 N N . GLY A 1 268 ? -2.207 -6.758 25.488 1.00 92.12 268 GLY A N 1
ATOM 2079 C CA . GLY A 1 268 ? -3.409 -6.101 24.994 1.00 92.12 268 GLY A CA 1
ATOM 2080 C C . GLY A 1 268 ? -4.535 -6.147 26.022 1.00 92.12 268 GLY A C 1
ATOM 2081 O O . GLY A 1 268 ? -4.416 -6.777 27.070 1.00 92.12 268 GLY A O 1
ATOM 2082 N N . ILE A 1 269 ? -5.648 -5.479 25.717 1.00 92.00 269 ILE A N 1
ATOM 2083 C CA . ILE A 1 269 ? -6.828 -5.396 26.593 1.00 92.00 269 ILE A CA 1
ATOM 2084 C C . ILE A 1 269 ? -7.284 -6.781 27.107 1.00 92.00 269 ILE A C 1
ATOM 2086 O O . ILE A 1 269 ? -7.496 -6.893 28.318 1.00 92.00 269 ILE A O 1
ATOM 2090 N N . PRO A 1 270 ? -7.372 -7.845 26.275 1.00 93.75 270 PRO A N 1
ATOM 2091 C CA . PRO A 1 270 ? -7.824 -9.158 26.742 1.00 93.75 270 PRO A CA 1
ATOM 2092 C C . PRO A 1 270 ? -6.889 -9.852 27.742 1.00 93.75 270 PRO A C 1
ATOM 2094 O O . PRO A 1 270 ? -7.339 -10.754 28.440 1.00 93.75 270 PRO A O 1
ATOM 2097 N N . ASP A 1 271 ? -5.622 -9.432 27.845 1.00 92.19 271 ASP A N 1
ATOM 2098 C CA . ASP A 1 271 ? -4.693 -9.953 28.860 1.00 92.19 271 ASP A CA 1
ATOM 2099 C C . ASP A 1 271 ? -4.934 -9.336 30.248 1.00 92.19 271 ASP A C 1
ATOM 2101 O O . ASP A 1 271 ? -4.452 -9.852 31.252 1.00 92.19 271 ASP A O 1
ATOM 2105 N N . ILE A 1 272 ? -5.617 -8.188 30.304 1.00 89.50 272 ILE A N 1
ATOM 2106 C CA . ILE A 1 272 ? -5.787 -7.383 31.522 1.00 89.50 272 ILE A CA 1
ATOM 2107 C C . ILE A 1 272 ? -7.198 -7.551 32.082 1.00 89.50 272 ILE A C 1
ATOM 2109 O O . ILE A 1 272 ? -7.394 -7.609 33.295 1.00 89.50 272 ILE A O 1
ATOM 2113 N N . VAL A 1 273 ? -8.198 -7.602 31.201 1.00 88.75 273 VAL A N 1
ATOM 2114 C CA . VAL A 1 273 ? -9.608 -7.713 31.574 1.00 88.75 273 VAL A CA 1
ATOM 2115 C C . VAL A 1 273 ? -10.291 -8.785 30.743 1.00 88.75 273 VAL A C 1
ATOM 2117 O O . VAL A 1 273 ? -10.036 -8.912 29.543 1.00 88.75 273 VAL A O 1
ATOM 2120 N N . GLN A 1 274 ? -11.206 -9.527 31.373 1.00 91.25 274 GLN A N 1
ATOM 2121 C CA . GLN A 1 274 ? -12.014 -10.526 30.682 1.00 91.25 274 GLN A CA 1
ATOM 2122 C C . GLN A 1 274 ? -12.734 -9.873 29.499 1.00 91.25 274 GLN A C 1
ATOM 2124 O O . GLN A 1 274 ? -13.629 -9.045 29.668 1.00 91.25 274 GLN A O 1
ATOM 2129 N N . THR A 1 275 ? -12.317 -10.257 28.298 1.00 93.81 275 THR A N 1
ATOM 2130 C CA . THR A 1 275 ? -12.770 -9.657 27.046 1.00 93.81 275 THR A CA 1
ATOM 2131 C C . THR A 1 275 ? -13.268 -10.753 26.128 1.00 93.81 275 THR A C 1
ATOM 2133 O O . THR A 1 275 ? -12.653 -11.812 26.020 1.00 93.81 275 THR A O 1
ATOM 2136 N N . GLN A 1 276 ? -14.376 -10.484 25.447 1.00 93.25 276 GLN A N 1
ATOM 2137 C CA . GLN A 1 276 ? -14.845 -11.318 24.354 1.00 93.25 276 GLN A CA 1
ATOM 2138 C C . GLN A 1 276 ? -14.738 -10.530 23.055 1.00 93.25 276 GLN A C 1
ATOM 2140 O O . GLN A 1 276 ? -15.375 -9.488 22.902 1.00 93.25 276 GLN A O 1
ATOM 2145 N N . LEU A 1 277 ? -13.908 -11.022 22.139 1.00 92.12 277 LEU A N 1
ATOM 2146 C CA . LEU A 1 277 ? -13.683 -10.404 20.841 1.00 92.12 277 LEU A CA 1
ATOM 2147 C C . LEU A 1 277 ? -14.634 -11.011 19.815 1.00 92.12 277 LEU A C 1
ATOM 2149 O O . LEU A 1 277 ? -14.696 -12.228 19.655 1.00 92.12 277 LEU A O 1
ATOM 2153 N N . TYR A 1 278 ? -15.344 -10.149 19.099 1.00 88.69 278 TYR A N 1
ATOM 2154 C CA . TYR A 1 278 ? -16.186 -10.522 17.971 1.00 88.69 278 TYR A CA 1
ATOM 2155 C C . TYR A 1 278 ? -15.617 -9.895 16.705 1.00 88.69 278 TYR A C 1
ATOM 2157 O O . TYR A 1 278 ? -15.297 -8.707 16.696 1.00 88.69 278 TYR A O 1
ATOM 2165 N N . GLY A 1 279 ? -15.490 -10.668 15.630 1.00 83.62 279 GLY A N 1
ATOM 2166 C CA . GLY A 1 279 ? -15.012 -10.104 14.375 1.00 83.62 279 GLY A CA 1
ATOM 2167 C C . GLY A 1 279 ? -14.903 -11.099 13.238 1.00 83.62 279 GLY A C 1
ATOM 2168 O O . GLY A 1 279 ? -15.332 -12.246 13.336 1.00 83.62 279 GLY A O 1
ATOM 2169 N N . SER A 1 280 ? -14.315 -10.636 12.140 1.00 79.38 280 SER A N 1
ATOM 2170 C CA . SER A 1 280 ? -14.043 -11.480 10.985 1.00 79.38 280 SER A CA 1
ATOM 2171 C C . SER A 1 280 ? -12.905 -12.459 11.272 1.00 79.38 280 SER A C 1
ATOM 2173 O O . SER A 1 280 ? -12.232 -12.418 12.307 1.00 79.38 280 SER A O 1
ATOM 2175 N N . MET A 1 281 ? -12.631 -13.320 10.296 1.00 81.25 281 MET A N 1
ATOM 2176 C CA . MET A 1 281 ? -11.499 -14.232 10.360 1.00 81.25 281 MET A CA 1
ATOM 2177 C C . MET A 1 281 ? -10.160 -13.498 10.589 1.00 81.25 281 MET A C 1
ATOM 2179 O O . MET A 1 281 ? -9.268 -14.059 11.219 1.00 81.25 281 MET A O 1
ATOM 2183 N N . HIS A 1 282 ? -10.025 -12.239 10.157 1.00 80.56 282 HIS A N 1
ATOM 2184 C CA . HIS A 1 282 ? -8.839 -11.417 10.413 1.00 80.56 282 HIS A CA 1
ATOM 2185 C C . HIS A 1 282 ? -8.560 -11.239 11.908 1.00 80.56 282 HIS A C 1
ATOM 2187 O O . HIS A 1 282 ? -7.424 -11.432 12.332 1.00 80.56 282 HIS A O 1
ATOM 2193 N N . VAL A 1 283 ? -9.600 -10.973 12.708 1.00 85.25 283 VAL A N 1
ATOM 2194 C CA . VAL A 1 283 ? -9.476 -10.772 14.160 1.00 85.25 283 VAL A CA 1
ATOM 2195 C C . VAL A 1 283 ? -8.911 -12.010 14.844 1.00 85.25 283 VAL A C 1
ATOM 2197 O O . VAL A 1 283 ? -8.028 -11.895 15.689 1.00 85.25 283 VAL A O 1
ATOM 2200 N N . LYS A 1 284 ? -9.341 -13.205 14.426 1.00 87.19 284 LYS A N 1
ATOM 2201 C CA . LYS A 1 284 ? -8.803 -14.461 14.961 1.00 87.19 284 LYS A CA 1
ATOM 2202 C C . LYS A 1 284 ? -7.322 -14.655 14.632 1.00 87.19 284 LYS A C 1
ATOM 2204 O O . LYS A 1 284 ? -6.591 -15.153 15.473 1.00 87.19 284 LYS A O 1
ATOM 2209 N N . HIS A 1 285 ? -6.877 -14.271 13.436 1.00 85.56 285 HIS A N 1
ATOM 2210 C CA . HIS A 1 285 ? -5.520 -14.578 12.974 1.00 85.56 285 HIS A CA 1
ATOM 2211 C C . HIS A 1 285 ? -4.412 -13.817 13.701 1.00 85.56 285 HIS A C 1
ATOM 2213 O O . HIS A 1 285 ? -3.327 -14.368 13.856 1.00 85.56 285 HIS A O 1
ATOM 2219 N N . PHE A 1 286 ? -4.656 -12.566 14.098 1.00 88.31 286 PHE A N 1
ATOM 2220 C CA . PHE A 1 286 ? -3.650 -11.778 14.814 1.00 88.31 286 PHE A CA 1
ATOM 2221 C C . PHE A 1 286 ? -3.816 -11.812 16.339 1.00 88.31 286 PHE A C 1
ATOM 2223 O O . PHE A 1 286 ? -2.924 -11.346 17.052 1.00 88.31 286 PHE A O 1
ATOM 2230 N N . SER A 1 287 ? -4.948 -12.316 16.840 1.00 91.69 287 SER A N 1
ATOM 2231 C CA . SER A 1 287 ? -5.190 -12.484 18.276 1.00 91.69 287 SER A CA 1
ATOM 2232 C C . SER A 1 287 ? -4.325 -13.604 18.849 1.00 91.69 287 SER A C 1
ATOM 2234 O O . SER A 1 287 ? -3.919 -14.514 18.127 1.00 91.69 287 SER A O 1
ATOM 2236 N N . LYS A 1 288 ? -4.047 -13.538 20.153 1.00 92.50 288 LYS A N 1
ATOM 2237 C CA . LYS A 1 288 ? -3.368 -14.629 20.858 1.00 92.50 288 LYS A CA 1
ATOM 2238 C C . LYS A 1 288 ? -4.294 -15.835 20.998 1.00 92.50 288 LYS A C 1
ATOM 2240 O O . LYS A 1 288 ? -5.515 -15.671 21.024 1.00 92.50 288 LYS A O 1
ATOM 2245 N N . GLU A 1 289 ? -3.722 -17.031 21.086 1.00 90.50 289 GLU A N 1
ATOM 2246 C CA . GLU A 1 289 ? -4.490 -18.283 21.127 1.00 90.50 289 GLU A CA 1
ATOM 2247 C C . GLU A 1 289 ? -5.385 -18.371 22.368 1.00 90.50 289 GLU A C 1
ATOM 2249 O O . GLU A 1 289 ? -6.512 -18.856 22.293 1.00 90.50 289 GLU A O 1
ATOM 2254 N N . GLU A 1 290 ? -4.917 -17.830 23.491 1.00 92.12 290 GLU A N 1
ATOM 2255 C CA . GLU A 1 290 ? -5.622 -17.787 24.767 1.00 92.12 290 GLU A CA 1
ATOM 2256 C C . GLU A 1 290 ? -6.757 -16.745 24.823 1.00 92.12 290 GLU A C 1
ATOM 2258 O O . GLU A 1 290 ? -7.555 -16.745 25.762 1.00 92.12 290 GLU A O 1
ATOM 2263 N N . TRP A 1 291 ? -6.870 -15.849 23.834 1.00 94.19 291 TRP A N 1
ATOM 2264 C CA . TRP A 1 291 ? -7.916 -14.825 23.816 1.00 94.19 291 TRP A CA 1
ATOM 2265 C C . TRP A 1 291 ? -9.255 -15.394 23.339 1.00 94.19 291 TRP A C 1
ATOM 2267 O O . TRP A 1 291 ? -9.357 -15.985 22.263 1.00 94.19 291 TRP A O 1
ATOM 2277 N N . ASN A 1 292 ? -10.329 -15.121 24.089 1.00 93.75 292 ASN A N 1
ATOM 2278 C CA . ASN A 1 292 ? -11.692 -15.513 23.719 1.00 93.75 292 ASN A CA 1
ATOM 2279 C C . ASN A 1 292 ? -12.179 -14.732 22.483 1.00 93.75 292 ASN A C 1
ATOM 2281 O O . ASN A 1 292 ? -12.773 -13.655 22.591 1.00 93.75 292 ASN A O 1
ATOM 2285 N N . THR A 1 293 ? -11.921 -15.299 21.303 1.00 91.88 293 THR A N 1
ATOM 2286 C CA . THR A 1 293 ? -12.230 -14.704 20.001 1.00 91.88 293 THR A CA 1
ATOM 2287 C C . THR A 1 293 ? -13.270 -15.532 19.260 1.00 91.88 293 THR A C 1
ATOM 2289 O O . THR A 1 293 ? -13.046 -16.699 18.935 1.00 91.88 293 THR A O 1
ATOM 2292 N N . ARG A 1 294 ? -14.404 -14.912 18.930 1.00 89.12 294 ARG A N 1
ATOM 2293 C CA . ARG A 1 294 ? -15.473 -15.511 18.131 1.00 89.12 294 ARG A CA 1
ATOM 2294 C C . ARG A 1 294 ? -15.501 -14.901 16.737 1.00 89.12 294 ARG A C 1
ATOM 2296 O O . ARG A 1 294 ? -15.658 -13.691 16.576 1.00 89.12 294 ARG A O 1
ATOM 2303 N N . ILE A 1 295 ? -15.384 -15.764 15.730 1.00 85.00 295 ILE A N 1
ATOM 2304 C CA . ILE A 1 295 ? -15.621 -15.365 14.344 1.00 85.00 295 ILE A CA 1
ATOM 2305 C C . ILE A 1 295 ? -17.130 -15.227 14.157 1.00 85.00 295 ILE A C 1
ATOM 2307 O O . ILE A 1 295 ? -17.864 -16.186 14.385 1.00 85.00 295 ILE A O 1
ATOM 2311 N N . ILE A 1 296 ? -17.578 -14.051 13.730 1.00 78.00 296 ILE A N 1
ATOM 2312 C CA . ILE A 1 296 ? -18.962 -13.811 13.327 1.00 78.00 296 ILE A CA 1
ATOM 2313 C C . ILE A 1 296 ? -18.976 -13.457 11.842 1.00 78.00 296 ILE A C 1
ATOM 2315 O O . ILE A 1 296 ? -18.245 -12.574 11.392 1.00 78.00 296 ILE A O 1
ATOM 2319 N N . SER A 1 297 ? -19.821 -14.158 11.088 1.00 62.94 297 SER A N 1
ATOM 2320 C CA . SER A 1 297 ? -20.134 -13.850 9.696 1.00 62.94 297 SER A CA 1
ATOM 2321 C C . SER A 1 297 ? -21.436 -13.049 9.673 1.00 62.94 297 SER A C 1
ATOM 2323 O O . SER A 1 297 ? -22.492 -13.588 9.978 1.00 62.94 297 SER A O 1
ATOM 2325 N N . LEU A 1 298 ? -21.378 -11.761 9.330 1.00 54.25 298 LEU A N 1
ATOM 2326 C CA . LEU A 1 298 ? -22.586 -10.939 9.157 1.00 54.25 298 LEU A CA 1
ATOM 2327 C C . LEU A 1 298 ? -23.541 -11.439 8.039 1.00 54.25 298 LEU A C 1
ATOM 2329 O O . LEU A 1 298 ? -24.738 -11.222 8.171 1.00 54.25 298 LEU A O 1
ATOM 2333 N N . PRO A 1 299 ? -23.097 -12.150 6.975 1.00 53.88 299 PRO A N 1
ATOM 2334 C CA . PRO A 1 299 ? -24.006 -12.697 5.961 1.00 53.88 299 PRO A CA 1
ATOM 2335 C C . PRO A 1 299 ? -24.989 -13.771 6.446 1.00 53.88 299 PRO A C 1
ATOM 2337 O O . PRO A 1 299 ? -26.040 -13.927 5.833 1.00 53.88 299 PRO A O 1
ATOM 2340 N N . THR A 1 300 ? -24.674 -14.531 7.505 1.00 47.59 300 THR A N 1
ATOM 2341 C CA . THR A 1 300 ? -25.599 -15.556 8.039 1.00 47.59 300 THR A CA 1
ATOM 2342 C C . THR A 1 300 ? -26.697 -14.963 8.917 1.00 47.59 300 THR A C 1
ATOM 2344 O O . THR A 1 300 ? -27.680 -15.633 9.197 1.00 47.59 300 THR A O 1
ATOM 2347 N N . THR A 1 301 ? -26.538 -13.704 9.316 1.00 47.50 301 THR A N 1
ATOM 2348 C CA . THR A 1 301 ? -27.488 -12.906 10.094 1.00 47.50 301 THR A CA 1
ATOM 2349 C C . THR A 1 301 ? -27.655 -11.572 9.376 1.00 47.50 301 THR A C 1
ATOM 2351 O O . THR A 1 301 ? -27.259 -10.507 9.846 1.00 47.50 301 THR A O 1
ATOM 2354 N N . SER A 1 302 ? -28.191 -11.650 8.157 1.00 39.25 302 SER A N 1
ATOM 2355 C CA . SER A 1 302 ? -28.723 -10.484 7.459 1.00 39.25 302 SER A CA 1
ATOM 2356 C C . SER A 1 302 ? -29.661 -9.718 8.399 1.00 39.25 302 SER A C 1
ATOM 2358 O O . SER A 1 302 ? -30.402 -10.319 9.170 1.00 39.25 302 SER A O 1
ATOM 2360 N N . ILE A 1 303 ? -29.702 -8.391 8.291 1.00 45.06 303 ILE A N 1
ATOM 2361 C CA . ILE A 1 303 ? -30.740 -7.552 8.927 1.00 45.06 303 ILE A CA 1
ATOM 2362 C C . ILE A 1 303 ? -32.163 -7.927 8.453 1.00 45.06 303 ILE A C 1
ATOM 2364 O O . ILE A 1 303 ? -33.145 -7.498 9.046 1.00 45.06 303 ILE A O 1
ATOM 2368 N N . TYR A 1 304 ? -32.257 -8.748 7.401 1.00 42.44 304 TYR A N 1
ATOM 2369 C CA . TYR A 1 304 ? -33.470 -9.376 6.871 1.00 42.44 304 TYR A CA 1
ATOM 2370 C C . TYR A 1 304 ? -33.551 -10.890 7.144 1.00 42.44 304 TYR A C 1
ATOM 2372 O O . TYR A 1 304 ? -34.392 -11.564 6.563 1.00 42.44 304 TYR A O 1
ATOM 2380 N N . GLY A 1 305 ? -32.656 -11.441 7.964 1.00 35.84 305 GLY A N 1
ATOM 2381 C CA . GLY A 1 305 ? -32.548 -12.867 8.268 1.00 35.84 305 GLY A CA 1
ATOM 2382 C C . GLY A 1 305 ? -32.613 -13.114 9.769 1.00 35.84 305 GLY A C 1
ATOM 2383 O O . GLY A 1 305 ? -31.619 -13.508 10.374 1.00 35.84 305 GLY A O 1
ATOM 2384 N N . CYS A 1 306 ? -33.783 -12.844 10.341 1.00 29.92 306 CYS A N 1
ATOM 2385 C CA . CYS A 1 306 ? -34.283 -13.587 11.488 1.00 29.92 306 CYS A CA 1
ATOM 2386 C C . CYS A 1 306 ? -35.269 -14.614 10.924 1.00 29.92 306 CYS A C 1
ATOM 2388 O O . CYS A 1 306 ? -36.385 -14.231 10.577 1.00 29.92 306 CYS A O 1
ATOM 2390 N N . ASP A 1 307 ? -34.831 -15.865 10.819 1.00 33.97 307 ASP A N 1
ATOM 2391 C CA . ASP A 1 307 ? -35.718 -17.004 11.063 1.00 33.97 307 ASP A CA 1
ATOM 2392 C C . ASP A 1 307 ? -35.486 -17.446 12.514 1.00 33.97 307 ASP A C 1
ATOM 2394 O O . ASP A 1 307 ? -34.296 -17.529 12.912 1.00 33.97 307 ASP A O 1
#

pLDDT: mean 88.74, std 11.52, range [29.92, 98.5]

Radius of gyration: 22.88 Å; Cα contacts (8 Å, |Δi|>4): 381; chains: 1; bounding box: 64×35×67 Å

Organism: NCBI:txid408172

Solvent-accessible surface area (backbone atoms only — not comparable to full-atom values): 17468 Å² total; per-residue (Å²): 108,74,57,54,48,62,58,34,42,86,52,31,28,54,52,42,7,53,50,27,28,70,74,58,56,91,66,87,65,56,65,70,38,34,50,53,36,39,52,50,43,53,50,22,47,59,57,25,65,57,42,73,64,36,62,69,47,31,48,66,24,56,51,40,44,40,66,62,44,62,46,58,66,68,57,56,51,51,34,42,54,43,18,41,51,51,48,54,51,47,40,37,62,61,58,15,45,59,52,10,62,75,69,72,35,73,62,50,21,56,54,51,52,62,59,12,51,82,32,83,44,80,37,47,69,5,47,52,45,41,29,48,57,8,27,55,40,18,50,38,43,54,46,18,43,41,42,72,77,44,57,72,66,49,48,48,54,34,54,48,36,40,45,49,17,15,52,52,30,45,70,71,46,85,72,75,79,74,77,87,69,76,80,73,77,78,91,65,87,89,65,96,74,85,87,86,87,83,67,86,89,67,48,64,77,59,59,71,72,50,95,46,70,68,58,54,47,49,47,71,77,52,85,71,56,97,87,60,79,89,77,48,85,68,89,39,70,50,21,42,53,49,23,69,45,41,77,43,53,39,90,66,29,52,27,73,50,83,60,84,95,33,42,53,75,53,76,33,53,62,80,78,43,98,50,78,46,76,34,47,71,67,56,58,58,33,45,52,90,90,51,55,64,44,74,53,67,61,82,81,50,38,100,87,43,83,130

Mean predicted aligned error: 6.53 Å